Protein AF-A0A6L4A8N5-F1 (afdb_monomer_lite)

Foldseek 3Di:
DVVCVVVLCVLLVQLVVLLVCLVCLVVVCVVPHDPVVCPDPVNVCSSVVSNVVSVVSVLVSVLVVLQVVAAQPAAPQLLVVLLVLLVVLLVQLVVLCPDPPDPLSNVVSVVSNVVSVSVNVSSVSHHYHDPVVNPPQFDFDPVLLVVLVVQLVVQLVVQLVVQLVVPQQDPPLPDDPCCSPPVDDPVVSVVSNVVSNCCCVPPVSVVSSVSSSSVSSSSSSVSSRVVSVVVSVVVVVVVVVVVVVVD

Structure (mmCIF, N/CA/C/O backbone):
data_AF-A0A6L4A8N5-F1
#
_entry.id   AF-A0A6L4A8N5-F1
#
loop_
_atom_site.group_PDB
_atom_site.id
_atom_site.type_symbol
_atom_site.label_atom_id
_atom_site.label_alt_id
_atom_site.label_comp_id
_atom_site.label_asym_id
_atom_site.label_entity_id
_atom_site.label_seq_id
_atom_site.pdbx_PDB_ins_code
_atom_site.Cartn_x
_atom_site.Cartn_y
_atom_site.Cartn_z
_atom_site.occupancy
_atom_site.B_iso_or_equiv
_atom_site.auth_seq_id
_atom_site.auth_comp_id
_atom_site.auth_asym_id
_atom_site.auth_atom_id
_atom_site.pdbx_PDB_model_num
ATOM 1 N N . MET A 1 1 ? -10.429 22.781 13.815 1.00 62.66 1 MET A N 1
ATOM 2 C CA . MET A 1 1 ? -10.008 22.659 12.397 1.00 62.66 1 MET A CA 1
ATOM 3 C C . MET A 1 1 ? -9.370 23.931 11.839 1.00 62.66 1 MET A C 1
ATOM 5 O O . MET A 1 1 ? -8.412 23.797 11.091 1.00 62.66 1 MET A O 1
ATOM 9 N N . SER A 1 2 ? -9.817 25.142 12.208 1.00 73.88 2 SER A N 1
ATOM 10 C CA . SER A 1 2 ? -9.275 26.412 11.675 1.00 73.88 2 SER A CA 1
ATOM 11 C C . SER A 1 2 ? -7.746 26.550 11.783 1.00 73.88 2 SER A C 1
ATOM 13 O O . SER A 1 2 ? -7.111 26.952 10.814 1.00 73.88 2 SER A O 1
ATOM 15 N N . LYS A 1 3 ? -7.143 26.119 12.903 1.00 81.69 3 LYS A N 1
ATOM 16 C CA . LYS A 1 3 ? -5.682 26.153 13.133 1.00 81.69 3 LYS A CA 1
ATOM 17 C C . LYS A 1 3 ? -4.859 25.339 12.117 1.00 81.69 3 LYS A C 1
ATOM 19 O O . LYS A 1 3 ? -3.708 25.671 11.868 1.00 81.69 3 LYS A O 1
ATOM 24 N N . TYR A 1 4 ? -5.436 24.296 11.517 1.00 84.62 4 TYR A N 1
ATOM 25 C CA . TYR A 1 4 ? -4.728 23.392 10.597 1.00 84.62 4 TYR A CA 1
ATOM 26 C C . TYR A 1 4 ? -4.966 23.716 9.119 1.00 84.62 4 TYR A C 1
ATOM 28 O O . TYR A 1 4 ? -4.242 23.226 8.255 1.00 84.62 4 TYR A O 1
ATOM 36 N N . LEU A 1 5 ? -5.953 24.567 8.821 1.00 87.25 5 LEU A N 1
ATOM 37 C CA . LEU A 1 5 ? -6.323 24.914 7.452 1.00 87.25 5 LEU A CA 1
ATOM 38 C C . LEU A 1 5 ? -5.222 25.720 6.744 1.00 87.25 5 LEU A C 1
ATOM 40 O O . LEU A 1 5 ? -5.007 25.530 5.551 1.00 87.25 5 LEU A O 1
ATOM 44 N N . GLY A 1 6 ? -4.516 26.587 7.477 1.00 90.19 6 GLY A N 1
ATOM 45 C CA . GLY A 1 6 ? -3.393 27.372 6.952 1.00 90.19 6 GLY A CA 1
ATOM 46 C C . GLY A 1 6 ? -2.258 26.486 6.425 1.00 90.19 6 GLY A C 1
ATOM 47 O O . GLY A 1 6 ? -1.990 26.522 5.226 1.00 90.19 6 GLY A O 1
ATOM 48 N N . PRO A 1 7 ? -1.645 25.634 7.271 1.00 89.25 7 PRO A N 1
ATOM 49 C CA . PRO A 1 7 ? -0.591 24.716 6.840 1.00 89.25 7 PRO A CA 1
ATOM 50 C C . PRO A 1 7 ? -1.001 23.800 5.680 1.00 89.25 7 PRO A C 1
ATOM 52 O O . PRO A 1 7 ? -0.239 23.659 4.730 1.00 89.25 7 PRO A O 1
ATOM 55 N N . ILE A 1 8 ? -2.220 23.240 5.710 1.00 91.69 8 ILE A N 1
ATOM 56 C CA . ILE A 1 8 ? -2.753 22.380 4.635 1.00 91.69 8 ILE A CA 1
ATOM 57 C C . ILE A 1 8 ? -2.813 23.131 3.304 1.00 91.69 8 ILE A C 1
ATOM 59 O O . ILE A 1 8 ? -2.359 22.614 2.284 1.00 91.69 8 ILE A O 1
ATOM 63 N N . LYS A 1 9 ? -3.350 24.358 3.308 1.00 93.06 9 LYS A N 1
ATOM 64 C CA . LYS A 1 9 ? -3.432 25.189 2.101 1.00 93.06 9 LYS A CA 1
ATOM 65 C C . LYS A 1 9 ? -2.048 25.527 1.566 1.00 93.06 9 LYS A C 1
ATOM 67 O O . LYS A 1 9 ? -1.851 25.433 0.361 1.00 93.06 9 LYS A O 1
ATOM 72 N N . ILE A 1 10 ? -1.105 25.886 2.437 1.00 94.06 10 ILE A N 1
ATOM 73 C CA . ILE A 1 10 ? 0.261 26.237 2.031 1.00 94.06 10 ILE A CA 1
ATOM 74 C C . ILE A 1 10 ? 0.951 25.024 1.401 1.00 94.06 10 ILE A C 1
ATOM 76 O O . ILE A 1 10 ? 1.400 25.117 0.265 1.00 94.06 10 ILE A O 1
ATOM 80 N N . LEU A 1 11 ? 0.973 23.874 2.083 1.00 92.31 11 LEU A N 1
ATOM 81 C CA . LEU A 1 11 ? 1.603 22.655 1.563 1.00 92.31 11 LEU A CA 1
ATOM 82 C C . LEU A 1 11 ? 0.965 22.188 0.251 1.00 92.31 11 LEU A C 1
ATOM 84 O O . LEU A 1 11 ? 1.680 21.925 -0.714 1.00 92.31 11 LEU A O 1
ATOM 88 N N . GLY A 1 12 ? -0.370 22.128 0.198 1.00 93.25 12 GLY A N 1
ATOM 89 C CA . GLY A 1 12 ? -1.092 21.707 -1.002 1.00 93.25 12 GLY A CA 1
ATOM 90 C C . GLY A 1 12 ? -0.871 22.654 -2.180 1.00 93.25 12 GLY A C 1
ATOM 91 O O . GLY A 1 12 ? -0.590 22.201 -3.286 1.00 93.25 12 GLY A O 1
ATOM 92 N N . THR A 1 13 ? -0.922 23.967 -1.943 1.00 95.06 13 THR A N 1
ATOM 93 C CA . THR A 1 13 ? -0.692 24.967 -2.997 1.00 95.06 13 THR A CA 1
ATOM 94 C C . THR A 1 13 ? 0.748 24.910 -3.500 1.00 95.06 13 THR A C 1
ATOM 96 O O . THR A 1 13 ? 0.960 24.888 -4.709 1.00 95.06 13 THR A O 1
ATOM 99 N N . SER A 1 14 ? 1.736 24.811 -2.604 1.00 95.69 14 SER A N 1
ATOM 100 C CA . SER A 1 14 ? 3.144 24.663 -2.987 1.00 95.69 14 SER A CA 1
ATOM 101 C C . SER A 1 14 ? 3.375 23.408 -3.828 1.00 95.69 14 SER A C 1
ATOM 103 O O . SER A 1 14 ? 4.041 23.488 -4.857 1.00 95.69 14 SER A O 1
ATOM 105 N N . ALA A 1 15 ? 2.784 22.270 -3.449 1.00 95.19 15 ALA A N 1
ATOM 106 C CA . ALA A 1 15 ? 2.897 21.034 -4.220 1.00 95.19 15 ALA A CA 1
ATOM 107 C C . ALA A 1 15 ? 2.335 21.186 -5.643 1.00 95.19 15 ALA A C 1
ATOM 109 O O . ALA A 1 15 ? 2.974 20.774 -6.609 1.00 95.19 15 ALA A O 1
ATOM 110 N N . VAL A 1 16 ? 1.170 21.828 -5.783 1.00 96.44 16 VAL A N 1
ATOM 111 C CA . VAL A 1 16 ? 0.549 22.082 -7.092 1.00 96.44 16 VAL A CA 1
ATOM 112 C C . VAL A 1 16 ? 1.394 23.039 -7.933 1.00 96.44 16 VAL A C 1
ATOM 114 O O . VAL A 1 16 ? 1.620 22.766 -9.108 1.00 96.44 16 VAL A O 1
ATOM 117 N N . ILE A 1 17 ? 1.900 24.130 -7.351 1.00 97.19 17 ILE A N 1
ATOM 118 C CA . ILE A 1 17 ? 2.735 25.103 -8.073 1.00 97.19 17 ILE A CA 1
ATOM 119 C C . ILE A 1 17 ? 4.013 24.439 -8.594 1.00 97.19 17 ILE A C 1
ATOM 121 O O . ILE A 1 17 ? 4.336 24.585 -9.774 1.00 97.19 17 ILE A O 1
ATOM 125 N N . VAL A 1 18 ? 4.723 23.688 -7.746 1.00 96.56 18 VAL A N 1
ATOM 126 C CA . VAL A 1 18 ? 5.964 23.001 -8.143 1.00 96.56 18 VAL A CA 1
ATOM 127 C C . VAL A 1 18 ? 5.681 21.951 -9.223 1.00 96.56 18 VAL A C 1
ATOM 129 O O . VAL A 1 18 ? 6.446 21.843 -10.184 1.00 96.56 18 VAL A O 1
ATOM 132 N N . PHE A 1 19 ? 4.556 21.238 -9.129 1.00 96.31 19 PHE A N 1
ATOM 133 C CA . PHE A 1 19 ? 4.158 20.247 -10.128 1.00 96.31 19 PHE A CA 1
ATOM 134 C C . PHE A 1 19 ? 3.866 20.892 -11.486 1.00 96.31 19 PHE A C 1
ATOM 136 O O . PHE A 1 19 ? 4.370 20.442 -12.519 1.00 96.31 19 PHE A O 1
ATOM 143 N N . LEU A 1 20 ? 3.082 21.975 -11.487 1.00 96.62 20 LEU A N 1
ATOM 144 C CA . LEU A 1 20 ? 2.765 22.728 -12.700 1.00 96.62 20 LEU A CA 1
ATOM 145 C C . LEU A 1 20 ? 4.029 23.310 -13.333 1.00 96.62 20 LEU A C 1
ATOM 147 O O . LEU A 1 20 ? 4.198 23.209 -14.548 1.00 96.62 20 LEU A O 1
ATOM 151 N N . PHE A 1 21 ? 4.947 23.843 -12.523 1.00 96.25 21 PHE A N 1
ATOM 152 C CA . PHE A 1 21 ? 6.241 24.310 -13.008 1.00 96.25 21 PHE A CA 1
ATOM 153 C C . PHE A 1 21 ? 7.015 23.183 -13.702 1.00 96.25 21 PHE A C 1
ATOM 155 O O . PHE A 1 21 ? 7.407 23.349 -14.854 1.00 96.25 21 PHE A O 1
ATOM 162 N N . GLY A 1 22 ? 7.151 22.012 -13.070 1.00 94.00 22 GLY A N 1
ATOM 163 C CA . GLY A 1 22 ? 7.816 20.853 -13.676 1.00 94.00 22 GLY A CA 1
ATOM 164 C C . GLY A 1 22 ? 7.195 20.410 -15.000 1.00 94.00 22 GLY A C 1
ATOM 165 O O . GLY A 1 22 ? 7.906 20.041 -15.937 1.00 94.00 22 GLY A O 1
ATOM 166 N N . ARG A 1 23 ? 5.866 20.509 -15.116 1.00 95.56 23 ARG A N 1
ATOM 167 C CA . ARG A 1 23 ? 5.126 20.131 -16.326 1.00 95.56 23 ARG A CA 1
ATOM 168 C C . ARG A 1 23 ? 5.275 21.129 -17.477 1.00 95.56 23 ARG A C 1
ATOM 170 O O . ARG A 1 23 ? 5.246 20.701 -18.635 1.00 95.56 23 ARG A O 1
ATOM 177 N N . ILE A 1 24 ? 5.390 22.419 -17.162 1.00 96.12 24 ILE A N 1
ATOM 178 C CA . ILE A 1 24 ? 5.475 23.532 -18.124 1.00 96.12 24 ILE A CA 1
ATOM 179 C C . ILE A 1 24 ? 6.937 23.834 -18.504 1.00 96.12 24 ILE A C 1
ATOM 181 O O . ILE A 1 24 ? 7.205 24.302 -19.612 1.00 96.12 24 ILE A O 1
ATOM 185 N N . PHE A 1 25 ? 7.896 23.512 -17.631 1.00 95.38 25 PHE A N 1
ATOM 186 C CA . PHE A 1 25 ? 9.318 23.803 -17.815 1.00 95.38 25 PHE A CA 1
ATOM 187 C C . PHE A 1 25 ? 9.901 23.343 -19.165 1.00 95.38 25 PHE A C 1
ATOM 189 O O . PHE A 1 25 ? 10.605 24.143 -19.775 1.00 95.38 25 PHE A O 1
ATOM 196 N N . PRO A 1 26 ? 9.604 22.138 -19.704 1.00 93.25 26 PRO A N 1
ATOM 197 C CA . PRO A 1 26 ? 10.119 21.725 -21.015 1.00 93.25 26 PRO A CA 1
ATOM 198 C C . PRO A 1 26 ? 9.662 22.606 -22.183 1.00 93.25 26 PRO A C 1
ATOM 200 O O . PRO A 1 26 ? 10.322 22.636 -23.218 1.00 93.25 26 PRO A O 1
ATOM 203 N N . THR A 1 27 ? 8.521 23.285 -22.049 1.00 94.69 27 THR A N 1
ATOM 204 C CA . THR A 1 27 ? 8.033 24.242 -23.048 1.00 94.69 27 THR A CA 1
ATOM 205 C C . THR A 1 27 ? 8.756 25.575 -22.885 1.00 94.69 27 THR A C 1
ATOM 207 O O . THR A 1 27 ? 9.313 26.084 -23.850 1.00 94.69 27 THR A O 1
ATOM 210 N N . LEU A 1 28 ? 8.843 26.086 -21.652 1.00 93.25 28 LEU A N 1
ATOM 211 C CA . LEU A 1 28 ? 9.540 27.344 -21.351 1.00 93.25 28 LEU A CA 1
ATOM 212 C C . LEU A 1 28 ? 11.031 27.284 -21.698 1.00 93.25 28 LEU A C 1
ATOM 214 O O . LEU A 1 28 ? 11.586 28.242 -22.224 1.00 93.25 28 LEU A O 1
ATOM 218 N N . SER A 1 29 ? 11.691 26.154 -21.440 1.00 92.69 29 SER A N 1
ATOM 219 C CA . SER A 1 29 ? 13.119 25.988 -21.715 1.00 92.69 29 SER A CA 1
ATOM 220 C C . SER A 1 29 ? 13.447 25.999 -23.207 1.00 92.69 29 SER A C 1
ATOM 222 O O . SER A 1 29 ? 14.563 26.356 -23.571 1.00 92.69 29 SER A O 1
ATOM 224 N N . LYS A 1 30 ? 12.496 25.646 -24.082 1.00 92.25 30 LYS A N 1
ATOM 225 C CA . LYS A 1 30 ? 12.675 25.750 -25.539 1.00 92.25 30 LYS A CA 1
ATOM 226 C C . LYS A 1 30 ? 12.666 27.194 -26.026 1.00 92.25 30 LYS A C 1
ATOM 228 O O . LYS A 1 30 ? 13.356 27.490 -26.991 1.00 92.25 30 LYS A O 1
ATOM 233 N N . GLU A 1 31 ? 11.886 28.053 -25.380 1.00 92.62 31 GLU A N 1
ATOM 234 C CA . GLU A 1 31 ? 11.746 29.464 -25.757 1.00 92.62 31 GLU A CA 1
ATOM 235 C C . GLU A 1 31 ? 12.817 30.348 -25.102 1.00 92.62 31 GLU A C 1
ATOM 237 O O . GLU A 1 31 ? 13.258 31.325 -25.700 1.00 92.62 31 GLU A O 1
ATOM 242 N N . LEU A 1 32 ? 13.243 30.007 -23.880 1.00 92.19 32 LEU A N 1
ATOM 243 C CA . LEU A 1 32 ? 14.099 30.864 -23.051 1.00 92.19 32 LEU A CA 1
ATOM 244 C C . LEU A 1 32 ? 15.587 30.484 -23.053 1.00 92.19 32 LEU A C 1
ATOM 246 O O . LEU A 1 32 ? 16.410 31.318 -22.679 1.00 92.19 32 LEU A O 1
ATOM 250 N N . LEU A 1 33 ? 15.952 29.245 -23.409 1.00 93.69 33 LEU A N 1
ATOM 251 C CA . LEU A 1 33 ? 17.332 28.746 -23.316 1.00 93.69 33 LEU A CA 1
ATOM 252 C C . LEU A 1 33 ? 17.890 28.338 -24.685 1.00 93.69 33 LEU A C 1
ATOM 254 O O . LEU A 1 33 ? 17.170 27.821 -25.538 1.00 93.69 33 LEU A O 1
ATOM 258 N N . SER A 1 34 ? 19.204 28.509 -24.862 1.00 93.25 34 SER A N 1
ATOM 259 C CA . SER A 1 34 ? 19.933 27.969 -26.015 1.00 93.25 34 SER A CA 1
ATOM 260 C C . SER A 1 34 ? 19.979 26.436 -25.990 1.00 93.25 34 SER A C 1
ATOM 262 O O . SER A 1 34 ? 19.836 25.815 -24.931 1.00 93.25 34 SER A O 1
ATOM 264 N N . GLU A 1 35 ? 20.204 25.813 -27.150 1.00 90.12 35 GLU A N 1
ATOM 265 C CA . GLU A 1 35 ? 20.230 24.348 -27.279 1.00 90.12 35 GLU A CA 1
ATOM 266 C C . GLU A 1 35 ? 21.305 23.703 -26.397 1.00 90.12 35 GLU A C 1
ATOM 268 O O . GLU A 1 35 ? 20.990 22.795 -25.629 1.00 90.12 35 GLU A O 1
ATOM 273 N N . ASP A 1 36 ? 22.519 24.260 -26.399 1.00 90.25 36 ASP A N 1
ATOM 274 C CA . ASP A 1 36 ? 23.637 23.784 -25.575 1.00 90.25 36 ASP A CA 1
ATOM 275 C C . ASP A 1 36 ? 23.303 23.799 -24.074 1.00 90.25 36 ASP A C 1
ATOM 277 O O . ASP A 1 36 ? 23.631 22.874 -23.329 1.00 90.25 36 ASP A O 1
ATOM 281 N N . THR A 1 37 ? 22.596 24.837 -23.613 1.00 90.19 37 THR A N 1
ATOM 282 C CA . THR A 1 37 ? 22.190 24.962 -22.204 1.00 90.19 37 THR A CA 1
ATOM 283 C C . THR A 1 37 ? 21.087 23.965 -21.862 1.00 90.19 37 THR A C 1
ATOM 285 O O . THR A 1 37 ? 21.107 23.347 -20.793 1.00 90.19 37 THR A O 1
ATOM 288 N N . ARG A 1 38 ? 20.124 23.781 -22.769 1.00 89.56 38 ARG A N 1
ATOM 289 C CA . ARG A 1 38 ? 19.009 22.837 -22.617 1.00 89.56 38 ARG A CA 1
ATOM 290 C C . ARG A 1 38 ? 19.483 21.386 -22.550 1.00 89.56 38 ARG A C 1
ATOM 292 O O . ARG A 1 38 ? 18.870 20.580 -21.849 1.00 89.56 38 ARG A O 1
ATOM 299 N N . ASP A 1 39 ? 20.577 21.074 -23.235 1.00 91.62 39 ASP A N 1
ATOM 300 C CA . ASP A 1 39 ? 21.181 19.744 -23.237 1.00 91.62 39 ASP A CA 1
ATOM 301 C C . ASP A 1 39 ? 22.088 19.466 -22.037 1.00 91.62 39 ASP A C 1
ATOM 303 O O . ASP A 1 39 ? 22.482 18.318 -21.812 1.00 91.62 39 ASP A O 1
ATOM 307 N N . SER A 1 40 ? 22.331 20.471 -21.193 1.00 93.50 40 SER A N 1
ATOM 308 C CA . SER A 1 40 ? 23.008 20.255 -19.920 1.00 93.50 40 SER A CA 1
ATOM 309 C C . SER A 1 40 ? 22.209 19.315 -19.005 1.00 93.50 40 SER A C 1
ATOM 311 O O . SER A 1 40 ? 20.979 19.376 -18.891 1.00 93.50 40 SER A O 1
ATOM 313 N N . VAL A 1 41 ? 22.935 18.444 -18.300 1.00 93.00 41 VAL A N 1
ATOM 314 C CA . VAL A 1 41 ? 22.358 17.433 -17.396 1.00 93.00 41 VAL A CA 1
ATOM 315 C C . VAL A 1 41 ? 21.466 18.073 -16.327 1.00 93.00 41 VAL A C 1
ATOM 317 O O . VAL A 1 41 ? 20.396 17.549 -16.022 1.00 93.00 41 VAL A O 1
ATOM 320 N N . LEU A 1 42 ? 21.868 19.233 -15.795 1.00 93.31 42 LEU A N 1
ATOM 321 C CA . LEU A 1 42 ? 21.110 19.945 -14.765 1.00 93.31 42 LEU A CA 1
ATOM 322 C C . LEU A 1 42 ? 19.755 20.433 -15.284 1.00 93.31 42 LEU A C 1
ATOM 324 O O . LEU A 1 42 ? 18.749 20.251 -14.603 1.00 93.31 42 LEU A O 1
ATOM 328 N N . VAL A 1 43 ? 19.701 20.996 -16.496 1.00 93.00 43 VAL A N 1
ATOM 329 C CA . VAL A 1 43 ? 18.444 21.496 -17.074 1.00 93.00 43 VAL A CA 1
ATOM 330 C C . VAL A 1 43 ? 17.494 20.345 -17.395 1.00 93.00 43 VAL A C 1
ATOM 332 O O . VAL A 1 43 ? 16.298 20.433 -17.106 1.00 93.00 43 VAL A O 1
ATOM 335 N N . ARG A 1 44 ? 18.023 19.225 -17.902 1.00 92.62 44 ARG A N 1
ATOM 336 C CA . ARG A 1 44 ? 17.237 18.002 -18.135 1.00 92.62 44 ARG A CA 1
ATOM 337 C C . ARG A 1 44 ? 16.678 17.396 -16.845 1.00 92.62 44 ARG A C 1
ATOM 339 O O . ARG A 1 44 ? 15.610 16.790 -16.881 1.00 92.62 44 ARG A O 1
ATOM 346 N N . ALA A 1 45 ? 17.356 17.578 -15.712 1.00 95.06 45 ALA A N 1
ATOM 347 C CA . ALA A 1 45 ? 16.910 17.062 -14.420 1.00 95.06 45 ALA A CA 1
ATOM 348 C C . ALA A 1 45 ? 15.775 17.884 -13.777 1.00 95.06 45 ALA A C 1
ATOM 350 O O . ALA A 1 45 ? 15.053 17.350 -12.935 1.00 95.06 45 ALA A O 1
ATOM 351 N N . ILE A 1 46 ? 15.569 19.151 -14.163 1.00 95.56 46 ILE A N 1
ATOM 352 C CA . ILE A 1 46 ? 14.584 20.042 -13.516 1.00 95.56 46 ILE A CA 1
ATOM 353 C C . ILE A 1 46 ? 13.157 19.460 -13.515 1.00 95.56 46 ILE A C 1
ATOM 355 O O . ILE A 1 46 ? 12.561 19.398 -12.435 1.00 95.56 46 ILE A O 1
ATOM 359 N N . PRO A 1 47 ? 12.583 18.986 -14.642 1.00 94.31 47 PRO A N 1
ATOM 360 C CA . PRO A 1 47 ? 11.244 18.390 -14.641 1.00 94.31 47 PRO A CA 1
ATOM 361 C C . PRO A 1 47 ? 11.135 17.174 -13.717 1.00 94.31 47 PRO A C 1
ATOM 363 O O . PRO A 1 47 ? 10.147 17.017 -13.005 1.00 94.31 47 PRO A O 1
ATOM 366 N N . PHE A 1 48 ? 12.171 16.334 -13.685 1.00 94.62 48 PHE A N 1
ATOM 367 C CA . PHE A 1 48 ? 12.205 15.158 -12.820 1.00 94.62 48 PHE A CA 1
ATOM 368 C C . PHE A 1 48 ? 12.217 15.553 -11.337 1.00 94.62 48 PHE A C 1
ATOM 370 O O . PHE A 1 48 ? 11.360 15.109 -10.573 1.00 94.62 48 PHE A O 1
ATOM 377 N N . VAL A 1 49 ? 13.140 16.434 -10.935 1.00 96.25 49 VAL A N 1
ATOM 378 C CA . VAL A 1 49 ? 13.283 16.875 -9.537 1.00 96.25 49 VAL A CA 1
ATOM 379 C C . VAL A 1 49 ? 12.024 17.591 -9.054 1.00 96.25 49 VAL A C 1
ATOM 381 O O . VAL A 1 49 ? 11.566 17.352 -7.942 1.00 96.25 49 VAL A O 1
ATOM 384 N N . THR A 1 50 ? 11.429 18.444 -9.883 1.00 96.44 50 THR A N 1
ATOM 385 C CA . THR A 1 50 ? 10.218 19.198 -9.519 1.00 96.44 50 THR A CA 1
ATOM 386 C C . THR A 1 50 ? 9.008 18.284 -9.332 1.00 96.44 50 THR A C 1
ATOM 388 O O . THR A 1 50 ? 8.304 18.406 -8.327 1.00 96.44 50 THR A O 1
ATOM 391 N N . VAL A 1 51 ? 8.791 17.308 -10.220 1.00 94.31 51 VAL A N 1
ATOM 392 C CA . VAL A 1 51 ? 7.737 16.295 -10.036 1.00 94.31 51 VAL A CA 1
ATOM 393 C C . VAL A 1 51 ? 7.996 15.463 -8.778 1.00 94.31 51 VAL A C 1
ATOM 395 O O . VAL A 1 51 ? 7.082 15.276 -7.976 1.00 94.31 51 VAL A O 1
ATOM 398 N N . PHE A 1 52 ? 9.239 15.034 -8.550 1.00 95.69 52 PHE A N 1
ATOM 399 C CA . PHE A 1 52 ? 9.615 14.269 -7.360 1.00 95.69 52 PHE A CA 1
ATOM 400 C C . PHE A 1 52 ? 9.357 15.040 -6.055 1.00 95.69 52 PHE A C 1
ATOM 402 O O . PHE A 1 52 ? 8.690 14.530 -5.153 1.00 95.69 52 PHE A O 1
ATOM 409 N N . VAL A 1 53 ? 9.797 16.301 -5.972 1.00 96.94 53 VAL A N 1
ATOM 410 C CA . VAL A 1 53 ? 9.526 17.186 -4.825 1.00 96.94 53 VAL A CA 1
ATOM 411 C C . VAL A 1 53 ? 8.023 17.375 -4.623 1.00 96.94 53 VAL A C 1
ATOM 413 O O . VAL A 1 53 ? 7.547 17.353 -3.489 1.00 96.94 53 VAL A O 1
ATOM 416 N N . SER A 1 54 ? 7.255 17.502 -5.705 1.00 96.62 54 SER A N 1
ATOM 417 C CA . SER A 1 54 ? 5.797 17.637 -5.625 1.00 96.62 54 SER A CA 1
ATOM 418 C C . SER A 1 54 ? 5.141 16.401 -5.012 1.00 96.62 54 SER A C 1
ATOM 420 O O . SER A 1 54 ? 4.289 16.534 -4.135 1.00 96.62 54 SER A O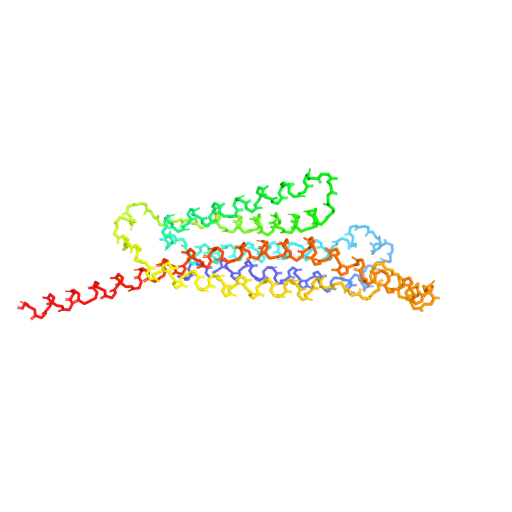 1
ATOM 422 N N . ILE A 1 55 ? 5.570 15.200 -5.414 1.00 95.06 55 ILE A N 1
ATOM 423 C CA . ILE A 1 55 ? 5.093 13.934 -4.837 1.00 95.06 55 ILE A CA 1
ATOM 424 C C . ILE A 1 55 ? 5.419 13.871 -3.339 1.00 95.06 55 ILE A C 1
ATOM 426 O O . ILE A 1 55 ? 4.542 13.533 -2.544 1.00 95.06 55 ILE A O 1
ATOM 430 N N . ILE A 1 56 ? 6.634 14.258 -2.932 1.00 96.19 56 ILE A N 1
ATOM 431 C CA . ILE A 1 56 ? 7.020 14.308 -1.512 1.00 96.19 56 ILE A CA 1
ATOM 432 C C . ILE A 1 56 ? 6.120 15.272 -0.731 1.00 96.19 56 ILE A C 1
ATOM 434 O O . ILE A 1 56 ? 5.621 14.913 0.335 1.00 96.19 56 ILE A O 1
ATOM 438 N N . LEU A 1 57 ? 5.874 16.478 -1.251 1.00 96.69 57 LEU A N 1
ATOM 439 C CA . LEU A 1 57 ? 5.014 17.463 -0.588 1.00 96.69 57 LEU A CA 1
ATOM 440 C C . LEU A 1 57 ? 3.571 16.960 -0.439 1.00 96.69 57 LEU A C 1
ATOM 442 O O . LEU A 1 57 ? 2.973 17.127 0.626 1.00 96.69 57 LEU A O 1
ATOM 446 N N . LEU A 1 58 ? 3.024 16.306 -1.469 1.00 95.81 58 LEU A N 1
ATOM 447 C CA . LEU A 1 58 ? 1.705 15.669 -1.400 1.00 95.81 58 LEU A CA 1
ATOM 448 C C . LEU A 1 58 ? 1.675 14.535 -0.372 1.00 95.81 58 LEU A C 1
ATOM 450 O O . LEU A 1 58 ? 0.700 14.402 0.368 1.00 95.81 58 LEU A O 1
ATOM 454 N N . TYR A 1 59 ? 2.742 13.745 -0.287 1.00 96.38 59 TYR A N 1
ATOM 455 C CA . TYR A 1 59 ? 2.833 12.660 0.679 1.00 96.38 59 TYR A CA 1
ATOM 456 C C . TYR A 1 59 ? 2.924 13.173 2.124 1.00 96.38 59 TYR A C 1
ATOM 458 O O . TYR A 1 59 ? 2.203 12.692 2.997 1.00 96.38 59 TYR A O 1
ATOM 466 N N . ILE A 1 60 ? 3.712 14.222 2.379 1.00 95.94 60 ILE A N 1
ATOM 467 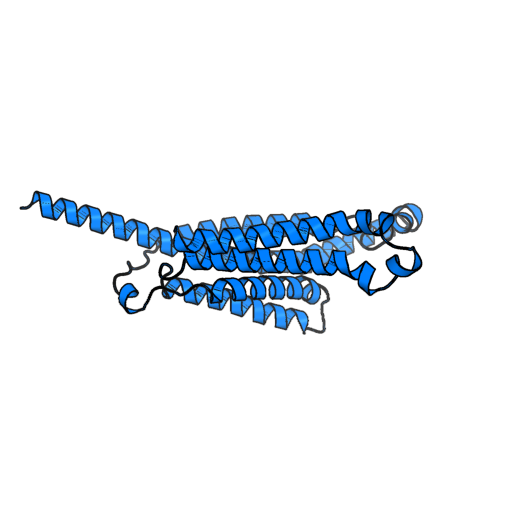C CA . ILE A 1 60 ? 3.754 14.900 3.687 1.00 95.94 60 ILE A CA 1
ATOM 468 C C . ILE A 1 60 ? 2.372 15.454 4.051 1.00 95.94 60 ILE A C 1
ATOM 470 O O . ILE A 1 60 ? 1.918 15.305 5.189 1.00 95.94 60 ILE A O 1
ATOM 474 N N . LEU A 1 61 ? 1.677 16.066 3.088 1.00 95.94 61 LEU A N 1
ATOM 475 C CA . LEU A 1 61 ? 0.317 16.554 3.293 1.00 95.94 61 LEU A CA 1
ATOM 476 C C . LEU A 1 61 ? -0.641 15.415 3.671 1.00 95.94 61 LEU A C 1
ATOM 478 O O . LEU A 1 61 ? -1.439 15.575 4.597 1.00 95.94 61 LEU A O 1
ATOM 482 N N . LEU A 1 62 ? -0.545 14.264 3.000 1.00 96.12 62 LEU A N 1
ATOM 483 C CA . LEU A 1 62 ? -1.332 13.076 3.326 1.00 96.12 62 LEU A CA 1
ATOM 484 C C . LEU A 1 62 ? -1.069 12.608 4.764 1.00 96.12 62 LEU A C 1
ATOM 486 O O . LEU A 1 62 ? -2.026 12.446 5.522 1.00 96.12 62 LEU A O 1
ATOM 490 N N . ILE A 1 63 ? 0.201 12.463 5.163 1.00 96.06 63 ILE A N 1
ATOM 491 C CA . ILE A 1 63 ? 0.586 12.096 6.538 1.00 96.06 63 ILE A CA 1
ATOM 492 C C . ILE A 1 63 ? -0.043 13.066 7.540 1.00 96.06 63 ILE A C 1
ATOM 494 O O . ILE A 1 63 ? -0.635 12.645 8.532 1.00 96.06 63 ILE A O 1
ATOM 498 N N . PHE A 1 64 ? 0.031 14.368 7.266 1.00 95.25 64 PHE A N 1
ATOM 499 C CA . PHE A 1 64 ? -0.519 15.394 8.146 1.00 95.25 64 PHE A CA 1
ATOM 500 C C . PHE A 1 64 ? -2.046 15.301 8.282 1.00 95.25 64 PHE A C 1
ATOM 502 O O . PHE A 1 64 ? -2.577 15.380 9.393 1.00 95.25 64 PHE A O 1
ATOM 509 N N . ILE A 1 65 ? -2.761 15.097 7.171 1.00 95.38 65 ILE A N 1
ATOM 510 C CA . ILE A 1 65 ? -4.220 14.912 7.168 1.00 95.38 65 ILE A CA 1
ATOM 511 C C . ILE A 1 65 ? -4.599 13.666 7.976 1.00 95.38 65 ILE A C 1
ATOM 513 O O . ILE A 1 65 ? -5.501 13.730 8.817 1.00 95.38 65 ILE A O 1
ATOM 517 N N . VAL A 1 66 ? -3.898 12.553 7.757 1.00 95.50 66 VAL A N 1
ATOM 518 C CA . VAL A 1 66 ? -4.107 11.292 8.480 1.00 95.50 66 VAL A CA 1
ATOM 519 C C . VAL A 1 66 ? -3.843 11.482 9.978 1.00 95.50 66 VAL A C 1
ATOM 521 O O . VAL A 1 66 ? -4.706 11.147 10.793 1.00 95.50 66 VAL A O 1
ATOM 524 N N . ALA A 1 67 ? -2.730 12.111 10.354 1.00 94.50 67 ALA A N 1
ATOM 525 C CA . ALA A 1 67 ? -2.393 12.396 11.747 1.00 94.50 67 ALA A CA 1
ATOM 526 C C . ALA A 1 67 ? -3.470 13.262 12.426 1.00 94.50 67 ALA A C 1
ATOM 528 O O . ALA A 1 67 ? -3.984 12.898 13.482 1.00 94.50 67 ALA A O 1
ATOM 529 N N . ILE A 1 68 ? -3.923 14.356 11.802 1.00 93.81 68 ILE A N 1
ATOM 530 C CA . ILE A 1 68 ? -5.028 15.174 12.346 1.00 93.81 68 ILE A CA 1
ATOM 531 C C . ILE A 1 68 ? -6.308 14.347 12.499 1.00 93.81 68 ILE A C 1
ATOM 533 O O . ILE A 1 68 ? -7.071 14.514 13.460 1.00 93.81 68 ILE A O 1
ATOM 537 N N . ARG A 1 69 ? -6.585 13.470 11.532 1.00 94.06 69 ARG A N 1
ATOM 538 C CA . ARG A 1 69 ? -7.819 12.691 11.515 1.00 94.06 69 ARG A CA 1
ATOM 539 C C . ARG A 1 69 ? -7.845 11.622 12.602 1.00 94.06 69 ARG A C 1
ATOM 541 O O . ARG A 1 69 ? -8.942 11.393 13.134 1.00 94.06 69 ARG A O 1
ATOM 548 N N . PHE A 1 70 ? -6.709 11.003 12.921 1.00 95.06 70 PHE A N 1
ATOM 549 C CA . PHE A 1 70 ? -6.632 9.786 13.738 1.00 95.06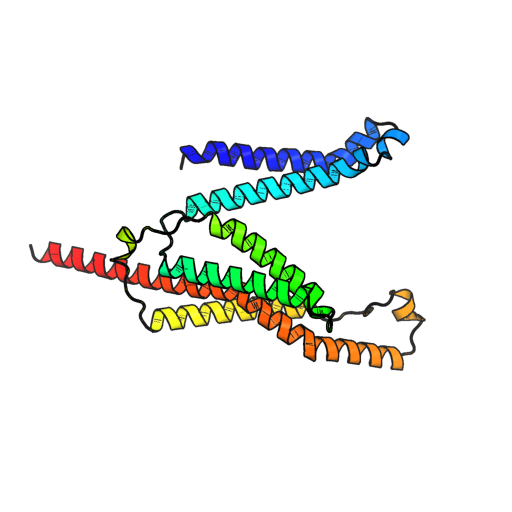 70 PHE A CA 1
ATOM 550 C C . PHE A 1 70 ? -5.856 9.914 15.058 1.00 95.06 70 PHE A C 1
ATOM 552 O O . PHE A 1 70 ? -6.058 9.064 15.928 1.00 95.06 70 PHE A O 1
ATOM 559 N N . ASN A 1 71 ? -5.055 10.965 15.266 1.00 94.88 71 ASN A N 1
ATOM 560 C CA . ASN A 1 71 ? -4.312 11.155 16.518 1.00 94.88 71 ASN A CA 1
ATOM 561 C C . ASN A 1 71 ? -5.236 11.138 17.739 1.00 94.88 71 ASN A C 1
ATOM 563 O O . ASN A 1 71 ? -6.249 11.840 17.787 1.00 94.88 71 ASN A O 1
ATOM 567 N N . GLY A 1 72 ? -4.871 10.316 18.722 1.00 92.94 72 GLY A N 1
ATOM 568 C CA . GLY A 1 72 ? -5.597 10.106 19.972 1.00 92.94 72 GLY A CA 1
ATOM 569 C C . GLY A 1 72 ? -6.909 9.328 19.839 1.00 92.94 72 GLY A C 1
ATOM 570 O O . GLY A 1 72 ? -7.591 9.154 20.845 1.00 92.94 72 GLY A O 1
ATOM 571 N N . LYS A 1 73 ? -7.284 8.870 18.633 1.00 92.38 73 LYS A N 1
ATOM 572 C CA . LYS A 1 73 ? -8.580 8.212 18.373 1.00 92.38 73 LYS A CA 1
ATOM 573 C C . LYS A 1 73 ? -8.491 6.710 18.142 1.00 92.38 73 LYS A C 1
ATOM 575 O O . LYS A 1 73 ? -9.522 6.051 18.193 1.00 92.38 73 LYS A O 1
ATOM 580 N N . ILE A 1 74 ? -7.310 6.180 17.827 1.00 94.31 74 ILE A N 1
ATOM 581 C CA . ILE A 1 74 ? -7.125 4.746 17.580 1.00 94.31 74 ILE A CA 1
ATOM 582 C C . ILE A 1 74 ? -6.665 4.072 18.878 1.00 94.31 74 ILE A C 1
ATOM 584 O O . ILE A 1 74 ? -5.589 4.412 19.377 1.00 94.31 74 ILE A O 1
ATOM 588 N N . PRO A 1 75 ? -7.422 3.104 19.418 1.00 94.62 75 PRO A N 1
ATOM 589 C CA . PRO A 1 75 ? -7.004 2.326 20.577 1.00 94.62 75 PRO A CA 1
ATOM 590 C C . PRO A 1 75 ? -5.690 1.578 20.352 1.00 94.62 75 PRO A C 1
ATOM 592 O O . PRO A 1 75 ? -5.468 1.003 19.284 1.00 94.62 75 PRO A O 1
ATOM 595 N N . TYR A 1 76 ? -4.847 1.492 21.386 1.00 93.94 76 TYR A N 1
ATOM 596 C CA . TYR A 1 76 ? -3.548 0.809 21.297 1.00 93.94 76 TYR A CA 1
ATOM 597 C C . TYR A 1 76 ? -3.666 -0.661 20.846 1.00 93.94 76 TYR A C 1
ATOM 599 O O . TYR A 1 76 ? -2.866 -1.131 20.039 1.00 93.94 76 TYR A O 1
ATOM 607 N N . ARG A 1 77 ? -4.727 -1.361 21.281 1.00 93.25 77 ARG A N 1
ATOM 608 C CA . ARG A 1 77 ? -5.040 -2.754 20.893 1.00 93.25 77 ARG A CA 1
ATOM 609 C C . ARG A 1 77 ? -5.318 -2.957 19.395 1.00 93.25 77 ARG A C 1
ATOM 611 O O . ARG A 1 77 ? -5.288 -4.089 18.919 1.00 93.25 77 ARG A O 1
ATOM 618 N N . THR A 1 78 ? -5.602 -1.876 18.671 1.00 95.50 78 THR A N 1
ATOM 619 C CA . THR A 1 78 ? -5.794 -1.864 17.214 1.00 95.50 78 THR A CA 1
ATOM 620 C C . THR A 1 78 ? -4.594 -1.233 16.516 1.00 95.50 78 THR A C 1
ATOM 622 O O . THR A 1 78 ? -4.150 -1.750 15.495 1.00 95.50 78 THR A O 1
ATOM 625 N N . TYR A 1 79 ? -3.994 -0.199 17.114 1.00 96.38 79 TYR A N 1
ATOM 626 C CA . TYR A 1 79 ? -2.780 0.426 16.596 1.00 96.38 79 TYR A CA 1
ATOM 627 C C . TYR A 1 79 ? -1.620 -0.571 16.446 1.00 96.38 79 TYR A C 1
ATOM 629 O O . TYR A 1 79 ? -1.014 -0.676 15.377 1.00 96.38 79 TYR A O 1
ATOM 637 N N . ARG A 1 80 ? -1.332 -1.329 17.512 1.00 96.00 80 ARG A N 1
ATOM 638 C CA . ARG A 1 80 ? -0.142 -2.184 17.588 1.00 96.00 80 ARG A CA 1
ATOM 639 C C . ARG A 1 80 ? -0.170 -3.369 16.609 1.00 96.00 80 ARG A C 1
ATOM 641 O O . ARG A 1 80 ? 0.845 -3.585 15.956 1.00 96.00 80 ARG A O 1
ATOM 648 N N . PRO A 1 81 ? -1.271 -4.128 16.439 1.00 97.00 81 PRO A N 1
ATOM 649 C CA . PRO A 1 81 ? -1.309 -5.200 15.440 1.00 97.00 81 PRO A CA 1
ATOM 650 C C . PRO A 1 81 ? -1.151 -4.715 13.993 1.00 97.00 81 PRO A C 1
ATOM 652 O O . PRO A 1 81 ? -0.507 -5.394 13.194 1.00 97.00 81 PRO A O 1
ATOM 655 N N . ILE A 1 82 ? -1.691 -3.538 13.655 1.00 97.12 82 ILE A N 1
ATOM 656 C CA . ILE A 1 82 ? -1.506 -2.938 12.324 1.00 97.12 82 ILE A CA 1
ATOM 657 C C . ILE A 1 82 ? -0.036 -2.561 12.128 1.00 97.12 82 ILE A C 1
ATOM 659 O O . ILE A 1 82 ? 0.560 -2.933 11.123 1.00 97.12 82 ILE A O 1
ATOM 663 N N . GLU A 1 83 ? 0.574 -1.905 13.117 1.00 97.44 83 GLU A N 1
ATOM 664 C CA . GLU A 1 83 ? 2.002 -1.572 13.092 1.00 97.44 83 GLU A CA 1
ATOM 665 C C . GLU A 1 83 ? 2.876 -2.822 12.908 1.00 97.44 83 GLU A C 1
ATOM 667 O O . GLU A 1 83 ? 3.757 -2.842 12.053 1.00 97.44 83 GLU A O 1
ATOM 672 N N . LEU A 1 84 ? 2.592 -3.897 13.650 1.00 97.38 84 LEU A N 1
ATOM 673 C CA . LEU A 1 84 ? 3.304 -5.171 13.521 1.00 97.38 84 LEU A CA 1
ATOM 674 C C . LEU A 1 84 ? 3.109 -5.820 12.150 1.00 97.38 84 LEU A C 1
ATOM 676 O O . LEU A 1 84 ? 4.054 -6.393 11.621 1.00 97.38 84 LEU A O 1
ATOM 680 N N . THR A 1 85 ? 1.916 -5.714 11.564 1.00 96.94 85 THR A N 1
ATOM 681 C CA . THR A 1 85 ? 1.646 -6.213 10.208 1.00 96.94 85 THR A CA 1
ATOM 682 C C . THR A 1 85 ? 2.507 -5.486 9.181 1.00 96.94 85 THR A C 1
ATOM 684 O O . THR A 1 85 ? 3.118 -6.116 8.322 1.00 96.94 85 THR A O 1
ATOM 687 N N . VAL A 1 86 ? 2.599 -4.160 9.295 1.00 97.31 86 VAL A N 1
ATOM 688 C CA . VAL A 1 86 ? 3.433 -3.342 8.412 1.00 97.31 86 VAL A CA 1
ATOM 689 C C . VAL A 1 86 ? 4.918 -3.680 8.594 1.00 97.31 86 VAL A C 1
ATOM 691 O O . VAL A 1 86 ? 5.625 -3.867 7.608 1.00 97.31 86 VAL A O 1
ATOM 694 N N . ILE A 1 87 ? 5.388 -3.832 9.837 1.00 97.94 87 ILE A N 1
ATOM 695 C CA . ILE A 1 87 ? 6.768 -4.258 10.130 1.00 97.94 87 ILE A CA 1
ATOM 696 C C . ILE A 1 87 ? 7.044 -5.654 9.558 1.00 97.94 87 ILE A C 1
ATOM 698 O O . ILE A 1 87 ? 8.092 -5.867 8.953 1.00 97.94 87 ILE A O 1
ATOM 702 N N . ALA A 1 88 ? 6.114 -6.599 9.705 1.00 97.19 88 ALA A N 1
ATOM 703 C CA . ALA A 1 88 ? 6.243 -7.926 9.112 1.00 97.19 88 ALA A CA 1
ATOM 704 C C . ALA A 1 88 ? 6.353 -7.841 7.583 1.00 97.19 88 ALA A C 1
ATOM 706 O O . ALA A 1 88 ? 7.219 -8.493 7.008 1.00 97.19 88 ALA A O 1
ATOM 707 N N . GLY A 1 89 ? 5.560 -6.982 6.935 1.00 96.50 89 GLY A N 1
ATOM 708 C CA . GLY A 1 89 ? 5.671 -6.699 5.502 1.00 96.50 89 GLY A CA 1
ATOM 709 C C . GLY A 1 89 ? 7.050 -6.167 5.096 1.00 96.50 89 GLY A C 1
ATOM 710 O O . GLY A 1 89 ? 7.611 -6.634 4.108 1.00 96.50 89 GLY A O 1
ATOM 711 N N . ILE A 1 90 ? 7.645 -5.266 5.889 1.00 97.62 90 ILE A N 1
ATOM 712 C CA . ILE A 1 90 ? 9.026 -4.793 5.681 1.00 97.62 90 ILE A CA 1
ATOM 713 C C . ILE A 1 90 ? 10.015 -5.963 5.763 1.00 97.62 90 ILE A C 1
ATOM 715 O O . ILE A 1 90 ? 10.835 -6.136 4.864 1.00 97.62 90 ILE A O 1
ATOM 719 N N . LEU A 1 91 ? 9.939 -6.781 6.817 1.00 97.88 91 LEU A N 1
ATOM 720 C CA . LEU A 1 91 ? 10.862 -7.904 7.020 1.00 97.88 91 LEU A CA 1
ATOM 721 C C . LEU A 1 91 ? 10.737 -8.967 5.921 1.00 97.88 91 LEU A C 1
ATOM 723 O O . LEU A 1 91 ? 11.752 -9.456 5.428 1.00 97.88 91 LEU A O 1
ATOM 727 N N . ILE A 1 92 ? 9.510 -9.292 5.511 1.00 95.44 92 ILE A N 1
ATOM 728 C CA . ILE A 1 92 ? 9.245 -10.222 4.408 1.00 95.44 92 ILE A CA 1
ATOM 729 C C . ILE A 1 92 ? 9.757 -9.633 3.090 1.00 95.44 92 ILE A C 1
ATOM 731 O O . ILE A 1 92 ? 10.430 -10.334 2.346 1.00 95.44 92 ILE A O 1
ATOM 735 N N . GLY A 1 93 ? 9.514 -8.348 2.820 1.00 94.69 93 GLY A N 1
ATOM 736 C CA . GLY A 1 93 ? 10.027 -7.677 1.623 1.00 94.69 93 GLY A CA 1
ATOM 737 C C . GLY A 1 93 ? 11.558 -7.695 1.548 1.00 94.69 93 GLY A C 1
ATOM 738 O O . GLY A 1 93 ? 12.117 -8.031 0.508 1.00 94.69 93 GLY A O 1
ATOM 739 N N . ILE A 1 94 ? 12.243 -7.430 2.667 1.00 96.50 94 ILE A N 1
ATOM 740 C CA . ILE A 1 94 ? 13.705 -7.575 2.778 1.00 96.50 94 ILE A CA 1
ATOM 741 C C . ILE A 1 94 ? 14.124 -9.017 2.477 1.00 96.50 94 ILE A C 1
ATOM 743 O O . ILE A 1 94 ? 15.013 -9.235 1.659 1.00 96.50 94 ILE A O 1
ATOM 747 N N . PHE A 1 95 ? 13.482 -10.007 3.101 1.00 95.06 95 PHE A N 1
ATOM 748 C CA . PHE A 1 95 ? 13.791 -11.416 2.856 1.00 95.06 95 PHE A CA 1
ATOM 749 C C . PHE A 1 95 ? 13.633 -11.792 1.373 1.00 95.06 95 PHE A C 1
ATOM 751 O O . PHE A 1 95 ? 14.517 -12.425 0.801 1.00 95.06 95 PHE A O 1
ATOM 758 N N . CYS A 1 96 ? 12.555 -11.340 0.730 1.00 91.94 96 CYS A N 1
ATOM 759 C CA . CYS A 1 96 ? 12.289 -11.567 -0.688 1.00 91.94 96 CYS A CA 1
ATOM 760 C C . CYS A 1 96 ? 13.317 -10.894 -1.617 1.00 91.94 96 CYS A C 1
ATOM 762 O O . CYS A 1 96 ? 13.619 -11.443 -2.673 1.00 91.94 96 CYS A O 1
ATOM 764 N N . LEU A 1 97 ? 13.890 -9.751 -1.224 1.00 93.19 97 LEU A N 1
ATOM 765 C CA . LEU A 1 97 ? 14.942 -9.066 -1.985 1.00 93.19 97 LEU A CA 1
ATOM 766 C C . LEU A 1 97 ? 16.305 -9.762 -1.916 1.00 93.19 97 LEU A C 1
ATOM 768 O O . LEU A 1 97 ? 17.082 -9.668 -2.863 1.00 93.19 97 LEU A O 1
ATOM 772 N N . PHE A 1 98 ? 16.614 -10.414 -0.794 1.00 92.75 98 PHE A N 1
ATOM 773 C CA . PHE A 1 98 ? 17.931 -11.009 -0.540 1.00 92.75 98 PHE A CA 1
ATOM 774 C C . PHE A 1 98 ? 18.001 -12.518 -0.807 1.00 92.75 98 PHE A C 1
ATOM 776 O O . PHE A 1 98 ? 19.025 -13.143 -0.526 1.00 92.75 98 PHE A O 1
ATOM 783 N N . GLN A 1 99 ? 16.948 -13.120 -1.358 1.00 88.31 99 GLN A N 1
ATOM 784 C CA . GLN A 1 99 ? 16.991 -14.518 -1.776 1.00 88.31 99 GLN A CA 1
ATOM 785 C C . GLN A 1 99 ? 17.695 -14.683 -3.142 1.00 88.31 99 GLN A C 1
ATOM 787 O O . GLN A 1 99 ? 17.394 -13.946 -4.078 1.00 88.31 99 GLN A O 1
ATOM 792 N N . PRO A 1 100 ? 18.631 -15.638 -3.293 1.00 85.00 100 PRO A N 1
ATOM 793 C CA . PRO A 1 100 ? 19.399 -15.816 -4.528 1.00 85.00 100 PRO A CA 1
ATOM 794 C C . PRO A 1 100 ? 18.721 -16.689 -5.596 1.00 85.00 100 PRO A C 1
ATOM 796 O O . PRO A 1 100 ? 19.314 -16.874 -6.656 1.00 85.00 100 PRO A O 1
ATOM 799 N N . TRP A 1 101 ? 17.554 -17.287 -5.322 1.00 80.81 101 TRP A N 1
ATOM 800 C CA . TRP A 1 101 ? 16.990 -18.339 -6.179 1.00 80.81 101 TRP A CA 1
ATOM 801 C C . TRP A 1 101 ? 15.948 -17.844 -7.194 1.00 80.81 101 TRP A C 1
ATOM 803 O O . TRP A 1 101 ? 15.982 -18.317 -8.325 1.00 80.81 101 TRP A O 1
ATOM 813 N N . GLU A 1 102 ? 15.068 -16.893 -6.851 1.00 81.56 102 GLU A N 1
ATOM 814 C CA . GLU A 1 102 ? 13.930 -16.516 -7.716 1.00 81.56 102 GLU A CA 1
ATOM 815 C C . GLU A 1 102 ? 13.825 -15.006 -7.968 1.00 81.56 102 GLU A C 1
ATOM 817 O O . GLU A 1 102 ? 13.678 -14.213 -7.034 1.00 81.56 102 GLU A O 1
ATOM 822 N N . LEU A 1 103 ? 13.797 -14.607 -9.247 1.00 83.38 103 LEU A N 1
ATOM 823 C CA . LEU A 1 103 ? 13.638 -13.204 -9.665 1.00 83.38 103 LEU A CA 1
ATOM 824 C C . LEU A 1 103 ? 12.261 -12.634 -9.277 1.00 83.38 103 LEU A C 1
ATOM 826 O O . LEU A 1 103 ? 12.150 -11.461 -8.930 1.00 83.38 103 LEU A O 1
ATOM 830 N N . ILE A 1 104 ? 11.229 -13.481 -9.263 1.00 83.25 104 ILE A N 1
ATOM 831 C CA . ILE A 1 104 ? 9.848 -13.119 -8.902 1.00 83.25 104 ILE A CA 1
ATOM 832 C C . ILE A 1 104 ? 9.794 -12.482 -7.508 1.00 83.25 104 ILE A C 1
ATOM 834 O O . ILE A 1 104 ? 9.167 -11.443 -7.299 1.00 83.25 104 ILE A O 1
ATOM 838 N N . GLY A 1 105 ? 10.492 -13.071 -6.533 1.00 84.12 105 GLY A N 1
ATOM 839 C CA . GLY A 1 105 ? 10.504 -12.506 -5.187 1.00 84.12 105 GLY A CA 1
ATOM 840 C C . GLY A 1 105 ? 11.300 -11.205 -5.097 1.00 84.12 105 GLY A C 1
ATOM 841 O O . GLY A 1 105 ? 10.987 -10.390 -4.238 1.00 84.12 105 GLY A O 1
ATOM 842 N N . TYR A 1 106 ? 12.257 -10.950 -5.992 1.00 88.56 106 TYR A N 1
ATOM 843 C CA . TYR A 1 106 ? 12.917 -9.645 -6.056 1.00 88.56 106 TYR A CA 1
ATOM 844 C C . TYR A 1 106 ? 11.938 -8.549 -6.501 1.00 88.56 106 TYR A C 1
ATOM 846 O O . TYR A 1 106 ? 11.805 -7.533 -5.816 1.00 88.56 106 TYR A O 1
ATOM 854 N N . GLU A 1 107 ? 11.215 -8.766 -7.604 1.00 88.81 107 GLU A N 1
ATOM 855 C CA . GLU A 1 107 ? 10.275 -7.785 -8.162 1.00 88.81 107 GLU A CA 1
ATOM 856 C C . GLU A 1 107 ? 9.150 -7.452 -7.180 1.00 88.81 107 GLU A C 1
ATOM 858 O O . GLU A 1 107 ? 8.964 -6.302 -6.765 1.00 88.81 107 GLU A O 1
ATOM 863 N N . TYR A 1 108 ? 8.431 -8.475 -6.731 1.00 89.75 108 TYR A N 1
ATOM 864 C CA . TYR A 1 108 ? 7.297 -8.257 -5.849 1.00 89.75 108 TYR A CA 1
ATOM 865 C C . TYR A 1 108 ? 7.724 -8.001 -4.391 1.00 89.75 108 TYR A C 1
ATOM 867 O O . TYR A 1 108 ? 7.024 -7.304 -3.652 1.00 89.75 108 TYR A O 1
ATOM 875 N N . GLY A 1 109 ? 8.889 -8.499 -3.966 1.00 91.88 109 GLY A N 1
ATOM 876 C CA . GLY A 1 109 ? 9.483 -8.186 -2.662 1.00 91.88 109 GLY A CA 1
ATOM 877 C C . GLY A 1 109 ? 9.890 -6.721 -2.544 1.00 91.88 109 GLY A C 1
ATOM 878 O O . GLY A 1 109 ? 9.641 -6.104 -1.504 1.00 91.88 109 GLY A O 1
ATOM 879 N N . PHE A 1 110 ? 10.420 -6.131 -3.623 1.00 93.81 110 PHE A N 1
ATOM 880 C CA . PHE A 1 110 ? 10.655 -4.690 -3.707 1.00 93.81 110 PHE A CA 1
ATOM 881 C C . PHE A 1 110 ? 9.356 -3.901 -3.508 1.00 93.81 110 PHE A C 1
ATOM 883 O O . PHE A 1 110 ? 9.311 -2.993 -2.675 1.00 93.81 110 PHE A O 1
ATOM 890 N N . LEU A 1 111 ? 8.289 -4.262 -4.229 1.00 92.31 111 LEU A N 1
ATOM 891 C CA . LEU A 1 111 ? 6.991 -3.588 -4.123 1.00 92.31 111 LEU A CA 1
ATOM 892 C C . LEU A 1 111 ? 6.386 -3.723 -2.720 1.00 92.31 111 LEU A C 1
ATOM 894 O O . LEU A 1 111 ? 5.918 -2.728 -2.159 1.00 92.31 111 LEU A O 1
ATOM 898 N N . LEU A 1 112 ? 6.444 -4.917 -2.122 1.00 94.31 112 LEU A N 1
ATOM 899 C CA . LEU A 1 112 ? 5.987 -5.159 -0.752 1.00 94.31 112 LEU A CA 1
ATOM 900 C C . LEU A 1 112 ? 6.770 -4.312 0.259 1.00 94.31 112 LEU A C 1
ATOM 902 O O . LEU A 1 112 ? 6.164 -3.695 1.141 1.00 94.31 112 LEU A O 1
ATOM 906 N N . LEU A 1 113 ? 8.098 -4.255 0.126 1.00 96.12 113 LEU A N 1
ATOM 907 C CA . LEU A 1 113 ? 8.958 -3.444 0.986 1.00 96.12 113 LEU A CA 1
ATOM 908 C C . LEU A 1 113 ? 8.644 -1.954 0.837 1.00 96.12 113 LEU A C 1
ATOM 910 O O . LEU A 1 113 ? 8.491 -1.257 1.842 1.00 96.12 113 LEU A O 1
ATOM 914 N N . LEU A 1 114 ? 8.528 -1.464 -0.399 1.00 95.31 114 LEU A N 1
ATOM 915 C CA . LEU A 1 114 ? 8.212 -0.070 -0.698 1.00 95.31 114 LEU A CA 1
ATOM 916 C C . LEU A 1 114 ? 6.854 0.320 -0.103 1.00 95.31 114 LEU A C 1
ATOM 918 O O . LEU A 1 114 ? 6.766 1.294 0.648 1.00 95.31 114 LEU A O 1
ATOM 922 N N . ALA A 1 115 ? 5.813 -0.468 -0.379 1.00 95.12 115 ALA A N 1
ATOM 923 C CA . ALA A 1 115 ? 4.465 -0.230 0.126 1.00 95.12 115 ALA A CA 1
ATOM 924 C C . ALA A 1 115 ? 4.421 -0.267 1.660 1.00 95.12 115 ALA A C 1
ATOM 926 O O . ALA A 1 115 ? 3.815 0.606 2.284 1.00 95.12 115 ALA A O 1
ATOM 927 N N . SER A 1 116 ? 5.109 -1.232 2.276 1.00 96.81 116 SER A N 1
ATOM 928 C CA . SER A 1 116 ? 5.162 -1.373 3.735 1.00 96.81 116 SER A CA 1
ATOM 929 C C . SER A 1 116 ? 5.979 -0.254 4.388 1.00 96.81 116 SER A C 1
ATOM 931 O O . SER A 1 116 ? 5.604 0.235 5.447 1.00 96.81 116 SER A O 1
ATOM 933 N N . THR A 1 117 ? 7.044 0.231 3.746 1.00 97.56 117 THR A N 1
ATOM 934 C CA . THR A 1 117 ? 7.844 1.370 4.236 1.00 97.56 117 THR A CA 1
ATOM 935 C C . THR A 1 117 ? 7.049 2.671 4.175 1.00 97.56 117 THR A C 1
ATOM 937 O O . THR A 1 117 ? 7.011 3.415 5.154 1.00 97.56 117 THR A O 1
ATOM 940 N N . ILE A 1 118 ? 6.355 2.932 3.064 1.00 96.88 118 ILE A N 1
ATOM 941 C CA . ILE A 1 118 ? 5.425 4.065 2.946 1.00 96.88 118 ILE A CA 1
ATOM 942 C C . ILE A 1 118 ? 4.332 3.934 4.017 1.00 96.88 118 ILE A C 1
ATOM 944 O O . ILE A 1 118 ? 4.131 4.847 4.817 1.00 96.88 118 ILE A O 1
ATOM 948 N N . GLY A 1 119 ? 3.694 2.766 4.117 1.00 96.50 119 GLY A N 1
ATOM 949 C CA . GLY A 1 119 ? 2.700 2.478 5.149 1.00 96.50 119 GLY A CA 1
ATOM 950 C C . GLY A 1 119 ? 3.221 2.746 6.562 1.00 96.50 119 GLY A C 1
ATOM 951 O O . GLY A 1 119 ? 2.528 3.385 7.349 1.00 96.50 119 GLY A O 1
ATOM 952 N N . PHE A 1 120 ? 4.455 2.344 6.869 1.00 97.81 120 PHE A N 1
ATOM 953 C CA . PHE A 1 120 ? 5.091 2.548 8.171 1.00 97.81 120 PHE A CA 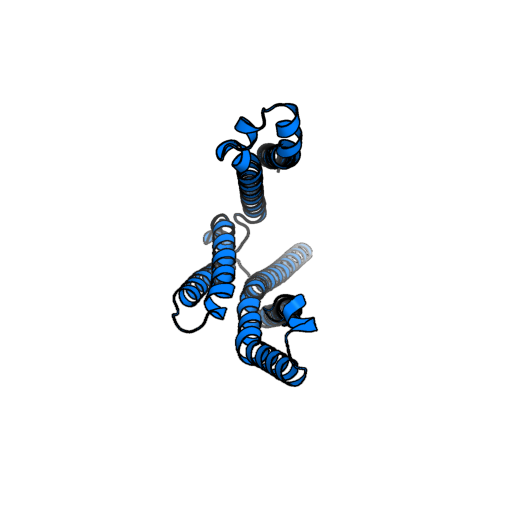1
ATOM 954 C C . PHE A 1 120 ? 5.363 4.019 8.460 1.00 97.81 120 PHE A C 1
ATOM 956 O O . PHE A 1 120 ? 5.043 4.501 9.548 1.00 97.81 120 PHE A O 1
ATOM 963 N N . ILE A 1 121 ? 5.913 4.754 7.490 1.00 97.50 121 ILE A N 1
ATOM 964 C CA . ILE A 1 121 ? 6.138 6.196 7.623 1.00 97.50 121 ILE A CA 1
ATOM 965 C C . ILE A 1 121 ? 4.807 6.882 7.926 1.00 97.50 121 ILE A C 1
ATOM 967 O O . ILE A 1 121 ? 4.728 7.649 8.875 1.00 97.50 121 ILE A O 1
ATOM 971 N N . MET A 1 122 ? 3.736 6.574 7.196 1.00 97.19 122 MET A N 1
ATOM 972 C CA . MET A 1 122 ? 2.428 7.171 7.468 1.00 97.19 122 MET A CA 1
ATOM 973 C C . MET A 1 122 ? 1.855 6.743 8.828 1.00 97.19 122 MET A C 1
ATOM 975 O O . MET A 1 122 ? 1.372 7.586 9.584 1.00 97.19 122 MET A O 1
ATOM 979 N N . TRP A 1 123 ? 1.913 5.450 9.151 1.00 97.38 123 TRP A N 1
ATOM 980 C CA . TRP A 1 123 ? 1.325 4.885 10.367 1.00 97.38 123 TRP A CA 1
ATOM 981 C C . TRP A 1 123 ? 2.016 5.369 11.643 1.00 97.38 123 TRP A C 1
ATOM 983 O O . TRP A 1 123 ? 1.338 5.725 12.603 1.00 97.38 123 TRP A O 1
ATOM 993 N N . SER A 1 124 ? 3.347 5.465 11.630 1.00 96.88 124 SER A N 1
ATOM 994 C CA . SER A 1 124 ? 4.162 5.922 12.769 1.00 96.88 124 SER A CA 1
ATOM 995 C C . SER A 1 124 ? 3.907 7.377 13.180 1.00 96.88 124 SER A C 1
ATOM 997 O O . SER A 1 124 ? 4.243 7.769 14.295 1.00 96.88 124 SER A O 1
ATOM 999 N N . HIS A 1 125 ? 3.279 8.182 12.317 1.00 96.81 125 HIS A N 1
ATOM 1000 C CA . HIS A 1 125 ? 2.865 9.549 12.650 1.00 96.81 125 HIS A CA 1
ATOM 1001 C C . HIS A 1 125 ? 1.503 9.614 13.354 1.00 96.81 125 HIS A C 1
ATOM 1003 O O . HIS A 1 125 ? 1.083 10.696 13.781 1.00 96.81 125 HIS A O 1
ATOM 1009 N N . ILE A 1 126 ? 0.803 8.483 13.481 1.00 96.62 126 ILE A N 1
ATOM 1010 C CA . ILE A 1 126 ? -0.447 8.400 14.226 1.00 96.62 126 ILE A CA 1
ATOM 1011 C C . ILE A 1 126 ? -0.131 8.127 15.694 1.00 96.62 126 ILE A C 1
ATOM 1013 O O . ILE A 1 126 ? 0.384 7.074 16.054 1.00 96.62 126 ILE A O 1
ATOM 1017 N N . VAL A 1 127 ? -0.506 9.056 16.569 1.00 95.62 127 VAL A N 1
ATOM 1018 C CA . VAL A 1 127 ? -0.395 8.857 18.018 1.00 95.62 127 VAL A CA 1
ATOM 1019 C C . VAL A 1 127 ? -1.610 8.054 18.498 1.00 95.62 127 VAL A C 1
ATOM 1021 O O . VAL A 1 127 ? -2.737 8.546 18.352 1.00 95.62 127 VAL A O 1
ATOM 1024 N N . PRO A 1 128 ? -1.443 6.846 19.069 1.00 94.69 128 PRO A N 1
ATOM 1025 C CA . PRO A 1 128 ? -2.568 6.069 19.579 1.00 94.69 128 PRO A CA 1
ATOM 1026 C C . PRO A 1 128 ? -3.214 6.736 20.801 1.00 94.69 128 PRO A C 1
ATOM 1028 O O . PRO A 1 128 ? -2.636 7.599 21.464 1.00 94.69 128 PRO A O 1
ATOM 1031 N N . GLN A 1 129 ? -4.437 6.319 21.118 1.00 92.44 129 GLN A N 1
ATOM 1032 C CA . GLN A 1 129 ? -5.127 6.705 22.346 1.00 92.44 129 GLN A CA 1
ATOM 1033 C C . GLN A 1 129 ? -4.312 6.271 23.574 1.00 92.44 129 GLN A C 1
ATOM 1035 O O . GLN A 1 129 ? -3.771 5.164 23.613 1.00 92.44 129 GLN A O 1
ATOM 1040 N N . SER A 1 130 ? -4.234 7.142 24.585 1.00 86.31 130 SER A N 1
ATOM 1041 C CA . SER A 1 130 ? -3.481 6.861 25.809 1.00 86.31 130 SER A CA 1
ATOM 1042 C C . SER A 1 130 ? -4.038 5.639 26.546 1.00 86.31 130 SER A C 1
ATOM 1044 O O . SER A 1 130 ? -5.245 5.387 26.547 1.00 86.31 130 SER A O 1
ATOM 1046 N N . ALA A 1 131 ? -3.161 4.906 27.237 1.00 78.50 131 ALA A N 1
ATOM 1047 C CA . ALA A 1 131 ? -3.554 3.745 28.036 1.00 78.50 131 ALA A CA 1
ATOM 1048 C C . ALA A 1 131 ? -4.588 4.095 29.123 1.00 78.50 131 ALA A C 1
ATOM 1050 O O . ALA A 1 131 ? -5.442 3.274 29.440 1.00 78.50 131 ALA A O 1
ATOM 1051 N N . ALA A 1 132 ? -4.552 5.323 29.655 1.00 75.75 132 ALA A N 1
ATOM 1052 C CA . ALA A 1 132 ? -5.534 5.813 30.621 1.00 75.75 132 ALA A CA 1
ATOM 1053 C C . ALA A 1 132 ? -6.954 5.839 30.035 1.00 75.75 132 ALA A C 1
ATOM 1055 O O . ALA A 1 132 ? -7.880 5.353 30.674 1.00 75.75 132 ALA A O 1
ATOM 1056 N N . ASN A 1 133 ? -7.105 6.312 28.795 1.00 75.25 133 ASN A N 1
ATOM 1057 C CA . ASN A 1 133 ? -8.400 6.379 28.115 1.00 75.25 133 ASN A CA 1
ATOM 1058 C C . ASN A 1 133 ? -8.821 5.024 27.513 1.00 75.25 133 ASN A C 1
ATOM 1060 O O . ASN A 1 133 ? -9.927 4.906 26.998 1.00 75.25 133 ASN A O 1
ATOM 1064 N N . GLY A 1 134 ? -7.931 4.026 27.508 1.00 70.19 134 GLY A N 1
ATOM 1065 C CA . GLY A 1 134 ? -8.182 2.694 26.952 1.00 70.19 134 GLY A CA 1
ATOM 1066 C C . GLY A 1 134 ? -8.802 1.698 27.935 1.00 70.19 134 GLY A C 1
ATOM 1067 O O . GLY A 1 134 ? -9.142 0.590 27.527 1.00 70.19 134 GLY A O 1
ATOM 1068 N N . LYS A 1 135 ? -8.938 2.061 29.218 1.00 73.69 135 LYS A N 1
ATOM 1069 C CA . LYS A 1 135 ? -9.457 1.164 30.266 1.00 73.69 135 LYS A CA 1
ATOM 1070 C C . LYS A 1 135 ? -10.946 0.845 30.103 1.00 73.69 135 LYS A C 1
ATOM 1072 O O . LYS A 1 135 ? -11.359 -0.253 30.452 1.00 73.69 135 LYS A O 1
ATOM 1077 N N . ASP A 1 136 ? -11.700 1.753 29.488 1.00 81.00 136 ASP A N 1
ATOM 1078 C CA . ASP A 1 136 ? -13.157 1.643 29.322 1.00 81.00 136 ASP A CA 1
ATOM 1079 C C . ASP A 1 136 ? -13.566 1.151 27.922 1.00 81.00 136 ASP A C 1
ATOM 1081 O O . ASP A 1 136 ? -14.691 1.362 27.462 1.00 81.00 136 ASP A O 1
ATOM 1085 N N . LEU A 1 137 ? -12.644 0.520 27.191 1.00 86.62 137 LEU A N 1
ATOM 1086 C CA . LEU A 1 137 ? -12.940 -0.014 25.866 1.00 86.62 137 LEU A CA 1
ATOM 1087 C C . LEU A 1 137 ? -13.800 -1.273 25.974 1.00 86.62 137 LEU A C 1
ATOM 1089 O O . LEU A 1 137 ? -13.448 -2.222 26.673 1.00 86.62 137 LEU A O 1
ATOM 1093 N N . ALA A 1 138 ? -14.884 -1.325 25.198 1.00 89.25 138 ALA A N 1
ATOM 1094 C CA . ALA A 1 138 ? -15.721 -2.515 25.136 1.00 89.25 138 ALA A CA 1
ATOM 1095 C C . ALA A 1 138 ? -14.912 -3.737 24.662 1.00 89.25 138 ALA A C 1
ATOM 1097 O O . ALA A 1 138 ? -14.082 -3.609 23.747 1.00 89.25 138 ALA A O 1
ATOM 1098 N N . PRO A 1 139 ? -15.125 -4.918 25.267 1.00 91.44 139 PRO A N 1
ATOM 1099 C CA . PRO A 1 139 ? -14.483 -6.148 24.828 1.00 91.44 139 PRO A CA 1
ATOM 1100 C C . PRO A 1 139 ? -14.968 -6.546 23.429 1.00 91.44 139 PRO A C 1
ATOM 1102 O O . PRO A 1 139 ? -16.056 -6.170 22.989 1.00 91.44 139 PRO A O 1
ATOM 1105 N N . PHE A 1 140 ? -14.152 -7.322 22.718 1.00 94.50 140 PHE A N 1
ATOM 1106 C CA . PHE A 1 140 ? -14.567 -7.880 21.438 1.00 94.50 140 PHE A CA 1
ATOM 1107 C C . PHE A 1 140 ? -15.465 -9.101 21.651 1.00 94.50 140 PHE A C 1
ATOM 1109 O O . PHE A 1 140 ? -15.072 -10.062 22.303 1.00 94.50 140 PHE A O 1
ATOM 1116 N N . GLU A 1 141 ? -16.657 -9.073 21.064 1.00 95.12 141 GLU A N 1
ATOM 1117 C CA . GLU A 1 141 ? -17.534 -10.229 20.912 1.00 95.12 141 GLU A CA 1
ATOM 1118 C C . GLU A 1 141 ? -17.196 -11.001 19.623 1.00 95.12 141 GLU A C 1
ATOM 1120 O O . GLU A 1 141 ? -16.620 -10.455 18.677 1.00 95.12 141 GLU A O 1
ATOM 1125 N N . LEU A 1 142 ? -17.573 -12.284 19.565 1.00 95.88 142 LEU A N 1
ATOM 1126 C CA . LEU A 1 142 ? -17.260 -13.181 18.443 1.00 95.88 142 LEU A CA 1
ATOM 1127 C C . LEU A 1 142 ? -17.752 -12.639 17.092 1.00 95.88 142 LEU A C 1
ATOM 1129 O O . LEU A 1 142 ? -17.063 -12.750 16.079 1.00 95.88 142 LEU A O 1
ATOM 1133 N N . TRP A 1 143 ? -18.930 -12.018 17.071 1.00 95.38 143 TRP A N 1
ATOM 1134 C CA . TRP A 1 143 ? -19.513 -11.501 15.838 1.00 95.38 143 TRP A CA 1
ATOM 1135 C C . TRP A 1 143 ? -18.724 -10.304 15.272 1.00 95.38 143 TRP A C 1
ATOM 1137 O O . TRP A 1 143 ? -18.657 -10.168 14.051 1.00 95.38 143 TRP A O 1
ATOM 1147 N N . HIS A 1 144 ? -18.048 -9.496 16.110 1.00 96.31 144 HIS A N 1
ATOM 1148 C CA . HIS A 1 144 ? -17.144 -8.438 15.629 1.00 96.31 144 HIS A CA 1
ATOM 1149 C C . HIS A 1 144 ? -16.022 -9.035 14.778 1.00 96.31 144 HIS A C 1
ATOM 1151 O O . HIS A 1 144 ? -15.684 -8.504 13.721 1.00 96.31 144 HIS A O 1
ATOM 1157 N N . HIS A 1 145 ? -15.455 -10.154 15.239 1.00 96.75 145 HIS A N 1
ATOM 1158 C CA . HIS A 1 145 ? -14.426 -10.881 14.508 1.00 96.75 145 HIS A CA 1
ATOM 1159 C C . HIS A 1 145 ? -14.986 -11.498 13.229 1.00 96.75 145 HIS A C 1
ATOM 1161 O O . HIS A 1 145 ? -14.355 -11.362 12.188 1.00 96.75 145 HIS A O 1
ATOM 1167 N N . ALA A 1 146 ? -16.169 -12.115 13.280 1.00 97.75 146 ALA A N 1
ATOM 1168 C CA . ALA A 1 146 ? -16.792 -12.721 12.104 1.00 97.75 146 ALA A CA 1
ATOM 1169 C C . ALA A 1 146 ? -17.011 -11.696 10.976 1.00 97.75 146 ALA A C 1
ATOM 1171 O O . ALA A 1 146 ? -16.571 -11.917 9.849 1.00 97.75 146 ALA A O 1
ATOM 1172 N N . VAL A 1 147 ? -17.608 -10.540 11.287 1.00 97.69 147 VAL A N 1
ATOM 1173 C CA . VAL A 1 147 ? -17.832 -9.469 10.300 1.00 97.69 147 VAL A CA 1
ATOM 1174 C C . VAL A 1 147 ? -16.504 -8.907 9.784 1.00 97.69 147 VAL A C 1
ATOM 1176 O O . VAL A 1 147 ? -16.346 -8.704 8.580 1.00 97.69 147 VAL A O 1
ATOM 1179 N N . ALA A 1 148 ? -15.525 -8.700 10.669 1.00 97.06 148 ALA A N 1
ATOM 1180 C CA . ALA A 1 148 ? -14.199 -8.230 10.284 1.00 97.06 148 ALA A CA 1
ATOM 1181 C C . ALA A 1 148 ? -13.460 -9.210 9.360 1.00 97.06 148 ALA A C 1
ATOM 1183 O O . ALA A 1 148 ? -12.810 -8.772 8.411 1.00 97.06 148 ALA A O 1
ATOM 1184 N N . VAL A 1 149 ? -13.570 -10.519 9.604 1.00 98.31 149 VAL A N 1
ATOM 1185 C CA . VAL A 1 149 ? -12.989 -11.561 8.744 1.00 98.31 149 VAL A CA 1
ATOM 1186 C C . VAL A 1 149 ? -13.662 -11.561 7.378 1.00 98.31 149 VAL A C 1
ATOM 1188 O O . VAL A 1 149 ? -12.958 -11.552 6.376 1.00 98.31 149 VAL A O 1
ATOM 1191 N N . ILE A 1 150 ? -14.996 -11.506 7.317 1.00 98.31 150 ILE A N 1
ATOM 1192 C CA . ILE A 1 150 ? -15.725 -11.455 6.040 1.00 98.31 150 ILE A CA 1
ATOM 1193 C C . ILE A 1 150 ? -15.279 -10.239 5.221 1.00 98.31 150 ILE A C 1
ATOM 1195 O O . ILE A 1 150 ? -14.945 -10.376 4.046 1.00 98.31 150 ILE A O 1
ATOM 1199 N N . ALA A 1 151 ? -15.206 -9.058 5.839 1.00 98.12 151 ALA A N 1
ATOM 1200 C CA . ALA A 1 151 ? -14.751 -7.851 5.155 1.00 98.12 151 ALA A CA 1
ATOM 1201 C C . ALA A 1 151 ? -13.295 -7.959 4.673 1.00 98.12 151 ALA A C 1
ATOM 1203 O O . ALA A 1 151 ? -12.987 -7.563 3.550 1.00 98.12 151 ALA A O 1
ATOM 1204 N N . ALA A 1 152 ? -12.403 -8.519 5.492 1.00 97.69 152 ALA A N 1
ATOM 1205 C CA . ALA A 1 152 ? -11.013 -8.730 5.107 1.00 97.69 152 ALA A CA 1
ATOM 1206 C C . ALA A 1 152 ? -10.876 -9.739 3.959 1.00 97.69 152 ALA A C 1
ATOM 1208 O O . ALA A 1 152 ? -10.095 -9.499 3.043 1.00 97.69 152 ALA A O 1
ATOM 1209 N N . LEU A 1 153 ? -11.668 -10.815 3.957 1.00 98.25 153 LEU A N 1
ATOM 1210 C CA . LEU A 1 153 ? -11.714 -11.777 2.854 1.00 98.25 153 LEU A CA 1
ATOM 1211 C C . LEU A 1 153 ? -12.209 -11.127 1.562 1.00 98.25 153 LEU A C 1
ATOM 1213 O O . LEU A 1 153 ? -11.607 -11.349 0.520 1.00 98.25 153 LEU A O 1
ATOM 1217 N N . LEU A 1 154 ? -13.236 -10.274 1.625 1.00 98.31 154 LEU A N 1
ATOM 1218 C CA . LEU A 1 154 ? -13.702 -9.524 0.454 1.00 98.31 154 LEU A CA 1
ATOM 1219 C C . LEU A 1 154 ? -12.599 -8.626 -0.115 1.00 98.31 154 LEU A C 1
ATOM 1221 O O . LEU A 1 154 ? -12.362 -8.633 -1.321 1.00 98.31 154 LEU A O 1
ATOM 1225 N N . VAL A 1 155 ? -11.899 -7.883 0.745 1.00 97.88 155 VAL A N 1
ATOM 1226 C CA . VAL A 1 155 ? -10.775 -7.032 0.326 1.00 97.88 155 VAL A CA 1
ATOM 1227 C C . VAL A 1 155 ? -9.659 -7.878 -0.281 1.00 97.88 155 VAL A C 1
ATOM 1229 O O . VAL A 1 155 ? -9.190 -7.561 -1.371 1.00 97.88 155 VAL A O 1
ATOM 1232 N N . LEU A 1 156 ? -9.285 -8.982 0.366 1.00 97.69 156 LEU A N 1
ATOM 1233 C CA . LEU A 1 156 ? -8.289 -9.916 -0.153 1.00 97.69 156 LEU A CA 1
ATOM 1234 C C . LEU A 1 156 ? -8.687 -10.432 -1.537 1.00 97.69 156 LEU A C 1
ATOM 1236 O O . LEU A 1 156 ? -7.870 -10.376 -2.449 1.00 97.69 156 LEU A O 1
ATOM 1240 N N . SER A 1 157 ? -9.931 -10.882 -1.722 1.00 97.94 157 SER A N 1
ATOM 1241 C CA . SER A 1 157 ? -10.420 -11.382 -3.011 1.00 97.94 157 SER A CA 1
ATOM 1242 C C . SER A 1 157 ? -10.378 -10.312 -4.099 1.00 97.94 157 SER A C 1
ATOM 1244 O O . SER A 1 157 ? -9.972 -10.611 -5.218 1.00 97.94 157 SER A O 1
ATOM 1246 N N . VAL A 1 158 ? -10.749 -9.067 -3.782 1.00 98.06 158 VAL A N 1
ATOM 1247 C CA . VAL A 1 158 ? -10.679 -7.952 -4.738 1.00 98.06 158 VAL A CA 1
ATOM 1248 C C . VAL A 1 158 ? -9.232 -7.674 -5.141 1.00 98.06 158 VAL A C 1
ATOM 1250 O O . VAL A 1 158 ? -8.950 -7.587 -6.334 1.00 98.06 158 VAL A O 1
ATOM 1253 N N . PHE A 1 159 ? -8.308 -7.556 -4.186 1.00 95.88 159 PHE A N 1
ATOM 1254 C CA . PHE A 1 159 ? -6.899 -7.292 -4.496 1.00 95.88 159 PHE A CA 1
ATOM 1255 C C . PHE A 1 159 ? -6.250 -8.457 -5.246 1.00 95.88 159 PHE A C 1
ATOM 1257 O O . PHE A 1 159 ? -5.643 -8.229 -6.289 1.00 95.88 159 PHE A O 1
ATOM 1264 N N . ALA A 1 160 ? -6.465 -9.694 -4.798 1.00 96.56 160 ALA A N 1
ATOM 1265 C CA . ALA A 1 160 ? -5.939 -10.884 -5.457 1.00 96.56 160 ALA A CA 1
ATOM 1266 C C . ALA A 1 160 ? -6.470 -11.011 -6.890 1.00 96.56 160 ALA A C 1
ATOM 1268 O O . ALA A 1 160 ? -5.706 -11.287 -7.813 1.00 96.56 160 ALA A O 1
ATOM 1269 N N . TYR A 1 161 ? -7.762 -10.750 -7.108 1.00 97.62 161 TYR A N 1
ATOM 1270 C CA . TYR A 1 161 ? -8.332 -10.734 -8.452 1.00 97.62 161 TYR A CA 1
ATOM 1271 C C . TYR A 1 161 ? -7.686 -9.653 -9.327 1.00 97.62 161 TYR A C 1
ATOM 1273 O O . TYR A 1 161 ? -7.265 -9.949 -10.440 1.00 97.62 161 TYR A O 1
ATOM 1281 N N . ASN A 1 162 ? -7.561 -8.418 -8.831 1.00 96.69 162 ASN A N 1
ATOM 1282 C CA . ASN A 1 162 ? -6.968 -7.329 -9.612 1.00 96.69 162 ASN A CA 1
ATOM 1283 C C . ASN A 1 162 ? -5.494 -7.590 -9.941 1.00 96.69 162 ASN A C 1
ATOM 1285 O O . ASN A 1 162 ? -5.100 -7.429 -11.090 1.00 96.69 162 ASN A O 1
ATOM 1289 N N . PHE A 1 163 ? -4.693 -8.028 -8.968 1.00 93.88 163 PHE A N 1
ATOM 1290 C CA . PHE A 1 163 ? -3.288 -8.355 -9.204 1.00 93.88 163 PHE A CA 1
ATOM 1291 C C . PHE A 1 163 ? -3.141 -9.504 -10.194 1.00 93.88 163 PHE A C 1
ATOM 1293 O O . PHE A 1 163 ? -2.415 -9.373 -11.170 1.00 93.88 163 PHE A O 1
ATOM 1300 N N . THR A 1 164 ? -3.900 -10.588 -10.024 1.00 95.31 164 THR A N 1
ATOM 1301 C CA . THR A 1 164 ? -3.833 -11.698 -10.981 1.00 95.31 164 THR A CA 1
ATOM 1302 C C . THR A 1 164 ? -4.271 -11.265 -12.382 1.00 95.31 164 THR A C 1
ATOM 1304 O O . THR A 1 164 ? -3.586 -11.581 -13.343 1.00 95.31 164 THR A O 1
ATOM 1307 N N . GLN A 1 165 ? -5.349 -10.493 -12.548 1.00 95.50 165 GLN A N 1
ATOM 1308 C CA . GLN A 1 165 ? -5.752 -10.060 -13.893 1.00 95.50 165 GLN A CA 1
ATOM 1309 C C . GLN A 1 165 ? -4.740 -9.123 -14.560 1.00 95.50 165 GLN A C 1
ATOM 1311 O O . GLN A 1 165 ? -4.555 -9.228 -15.771 1.00 95.50 165 GLN A O 1
ATOM 1316 N N . ASN A 1 166 ? -4.108 -8.230 -13.798 1.00 93.69 166 ASN A N 1
ATOM 1317 C CA . ASN A 1 166 ? -3.175 -7.249 -14.349 1.00 93.69 166 ASN A CA 1
ATOM 1318 C C . ASN A 1 166 ? -1.818 -7.861 -14.715 1.00 93.69 166 ASN A C 1
ATOM 1320 O O . ASN A 1 166 ? -1.225 -7.429 -15.697 1.00 93.69 166 ASN A O 1
ATOM 1324 N N . GLU A 1 167 ? -1.377 -8.886 -13.982 1.00 92.38 167 GLU A N 1
ATOM 1325 C CA . GLU A 1 167 ? -0.082 -9.549 -14.200 1.00 92.38 167 GLU A CA 1
ATOM 1326 C C . GLU A 1 167 ? -0.181 -10.806 -15.078 1.00 92.38 167 GLU A C 1
ATOM 1328 O O . GLU A 1 167 ? 0.769 -11.573 -15.200 1.00 92.38 167 GLU A O 1
ATOM 1333 N N . LYS A 1 168 ? -1.340 -11.069 -15.698 1.00 93.94 168 LYS A N 1
ATOM 1334 C CA . LYS A 1 168 ? -1.478 -12.219 -16.599 1.00 93.94 168 LYS A CA 1
ATOM 1335 C C . LYS A 1 168 ? -0.472 -12.119 -17.752 1.00 93.94 168 LYS A C 1
ATOM 1337 O O . LYS A 1 168 ? -0.442 -11.091 -18.436 1.00 93.94 168 LYS A O 1
ATOM 1342 N N . PRO A 1 169 ? 0.279 -13.196 -18.045 1.00 92.88 169 PRO A N 1
ATOM 1343 C CA . PRO A 1 169 ? 1.262 -13.176 -19.109 1.00 92.88 169 PRO A CA 1
ATOM 1344 C C . PRO A 1 169 ? 0.559 -12.953 -20.449 1.00 92.88 169 PRO A C 1
ATOM 1346 O O . PRO A 1 169 ? -0.365 -13.676 -20.831 1.00 92.88 169 PRO A O 1
ATOM 1349 N N . ALA A 1 170 ? 1.008 -11.930 -21.168 1.00 93.00 170 ALA A N 1
ATOM 1350 C CA . ALA A 1 170 ? 0.449 -11.533 -22.449 1.00 93.00 170 ALA A CA 1
ATOM 1351 C C . ALA A 1 170 ? 1.527 -11.525 -23.535 1.00 93.00 170 ALA A C 1
ATOM 1353 O O . ALA A 1 170 ? 2.710 -11.269 -23.289 1.00 93.00 170 ALA A O 1
ATOM 1354 N N . SER A 1 171 ? 1.098 -11.765 -24.774 1.00 89.44 171 SER A N 1
ATOM 1355 C CA . SER A 1 171 ? 1.944 -11.576 -25.951 1.00 89.44 171 SER A CA 1
ATOM 1356 C C . SER A 1 171 ? 2.539 -10.164 -25.940 1.00 89.44 171 SER A C 1
ATOM 1358 O O . SER A 1 171 ? 1.783 -9.205 -25.765 1.00 89.44 171 SER A O 1
ATOM 1360 N N . PRO A 1 172 ? 3.851 -9.997 -26.183 1.00 90.56 172 PRO A N 1
ATOM 1361 C CA . PRO A 1 172 ? 4.778 -10.965 -26.794 1.00 90.56 172 PRO A CA 1
ATOM 1362 C C . PRO A 1 172 ? 5.642 -11.815 -25.828 1.00 90.56 172 PRO A C 1
ATOM 1364 O O . PRO A 1 172 ? 6.693 -12.291 -26.251 1.00 90.56 172 PRO A O 1
ATOM 1367 N N . TYR A 1 173 ? 5.242 -12.028 -24.566 1.00 89.31 173 TYR A N 1
ATOM 1368 C CA . TYR A 1 173 ? 5.926 -12.920 -23.599 1.00 89.31 173 TYR A CA 1
ATOM 1369 C C . TYR A 1 173 ? 7.444 -12.675 -23.480 1.00 89.31 173 TYR A C 1
ATOM 1371 O O . TYR A 1 173 ? 8.255 -13.594 -23.569 1.00 89.31 173 TYR A O 1
ATOM 1379 N N . GLY A 1 174 ? 7.842 -11.405 -23.361 1.00 85.12 174 GLY A N 1
ATOM 1380 C CA . GLY A 1 174 ? 9.251 -10.999 -23.258 1.00 85.12 174 GLY A CA 1
ATOM 1381 C C . GLY A 1 174 ? 10.001 -10.862 -24.593 1.00 85.12 174 GLY A C 1
ATOM 1382 O O . GLY A 1 174 ? 11.145 -10.412 -24.600 1.00 85.12 174 GLY A O 1
ATOM 1383 N N . TYR A 1 175 ? 9.378 -11.181 -25.732 1.00 90.25 175 TYR A N 1
ATOM 1384 C CA . TYR A 1 175 ? 9.962 -10.970 -27.064 1.00 90.25 175 TYR A CA 1
ATOM 1385 C C . TYR A 1 175 ? 9.571 -9.616 -27.658 1.00 90.25 175 TYR A C 1
ATOM 1387 O O . TYR A 1 175 ? 8.600 -8.987 -27.257 1.00 90.25 175 TYR A O 1
ATOM 1395 N N . THR A 1 176 ? 10.285 -9.151 -28.684 1.00 90.44 176 THR A N 1
ATOM 1396 C CA . THR A 1 176 ? 9.772 -8.024 -29.481 1.00 90.44 176 THR A CA 1
ATOM 1397 C C . THR A 1 176 ? 8.600 -8.480 -30.349 1.00 90.44 176 THR A C 1
ATOM 1399 O O . THR A 1 176 ? 8.599 -9.603 -30.856 1.00 90.44 176 THR A O 1
ATOM 1402 N N . GLN A 1 177 ? 7.643 -7.589 -30.621 1.00 92.06 177 GLN A N 1
ATOM 1403 C CA . GLN A 1 177 ? 6.486 -7.905 -31.470 1.00 92.06 177 GLN A CA 1
ATOM 1404 C C . GLN A 1 177 ? 6.900 -8.480 -32.839 1.00 92.06 177 GLN A C 1
ATOM 1406 O O . GLN A 1 177 ? 6.312 -9.434 -33.334 1.00 92.06 177 GLN A O 1
ATOM 1411 N N . ARG A 1 178 ? 7.989 -7.966 -33.431 1.00 91.56 178 ARG A N 1
ATOM 1412 C CA . ARG A 1 178 ? 8.530 -8.476 -34.701 1.00 91.56 178 ARG A CA 1
ATOM 1413 C C . ARG A 1 178 ? 9.028 -9.924 -34.586 1.00 91.56 178 ARG A C 1
ATOM 1415 O O . ARG A 1 178 ? 8.773 -10.715 -35.495 1.00 91.56 178 ARG A O 1
ATOM 1422 N N . GLN A 1 179 ? 9.746 -10.260 -33.511 1.00 90.88 179 GLN A N 1
ATOM 1423 C CA . GLN A 1 179 ? 10.211 -11.630 -33.252 1.00 90.88 179 GLN A CA 1
ATOM 1424 C C . GLN A 1 179 ? 9.032 -12.563 -32.984 1.00 90.88 179 GLN A C 1
ATOM 1426 O O . GLN A 1 179 ? 8.992 -13.662 -33.535 1.00 90.88 179 GLN A O 1
ATOM 1431 N N . TRP A 1 180 ? 8.059 -12.098 -32.200 1.00 92.56 180 TRP A N 1
ATOM 1432 C CA . TRP A 1 180 ? 6.855 -12.854 -31.898 1.00 92.56 180 TRP A CA 1
ATOM 1433 C C . TRP A 1 180 ? 6.056 -13.167 -33.157 1.00 92.56 180 TRP A C 1
ATOM 1435 O O . TRP A 1 180 ? 5.731 -14.323 -33.402 1.00 92.56 180 TRP A O 1
ATOM 1445 N N . ASP A 1 181 ? 5.796 -12.177 -34.006 1.00 90.50 181 ASP A N 1
ATOM 1446 C CA . ASP A 1 181 ? 4.922 -12.354 -35.164 1.00 90.50 181 ASP A CA 1
ATOM 1447 C C . ASP A 1 181 ? 5.585 -13.166 -36.279 1.00 90.50 181 ASP A C 1
ATOM 1449 O O . ASP A 1 181 ? 4.951 -14.063 -36.838 1.00 90.50 181 ASP A O 1
ATOM 1453 N N . ARG A 1 182 ? 6.860 -12.886 -36.584 1.00 86.38 182 ARG A N 1
ATOM 1454 C CA . ARG A 1 182 ? 7.537 -13.402 -37.790 1.00 86.38 182 ARG A CA 1
ATOM 1455 C C . ARG A 1 182 ? 8.730 -14.314 -37.520 1.00 86.38 182 ARG A C 1
ATOM 1457 O O . ARG A 1 182 ? 9.171 -14.999 -38.435 1.00 86.38 182 ARG A O 1
ATOM 1464 N N . GLY A 1 183 ? 9.285 -14.285 -36.312 1.00 79.94 183 GLY A N 1
ATOM 1465 C CA . GLY A 1 183 ? 10.526 -14.989 -35.976 1.00 79.94 183 GLY A CA 1
ATOM 1466 C C . GLY A 1 183 ? 10.324 -16.385 -35.389 1.00 79.94 183 GLY A C 1
ATOM 1467 O O . GLY A 1 183 ? 11.233 -17.207 -35.459 1.00 79.94 183 GLY A O 1
ATOM 1468 N N . LEU A 1 184 ? 9.150 -16.673 -34.822 1.00 87.44 184 LEU A N 1
ATOM 1469 C CA . LEU A 1 184 ? 8.891 -17.920 -34.102 1.00 87.44 184 LEU A CA 1
ATOM 1470 C C . LEU A 1 184 ? 7.939 -18.842 -34.868 1.00 87.44 184 LEU A C 1
ATOM 1472 O O . LEU A 1 184 ? 6.870 -18.431 -35.324 1.00 87.44 184 LEU A O 1
ATOM 1476 N N . ARG A 1 185 ? 8.318 -20.123 -34.959 1.00 92.69 185 ARG A N 1
ATOM 1477 C CA . ARG A 1 185 ? 7.451 -21.194 -35.476 1.00 92.69 185 ARG A CA 1
ATOM 1478 C C . ARG A 1 185 ? 6.228 -21.370 -34.560 1.00 92.69 185 ARG A C 1
ATOM 1480 O O . ARG A 1 185 ? 6.386 -21.210 -33.349 1.00 92.69 185 ARG A O 1
ATOM 1487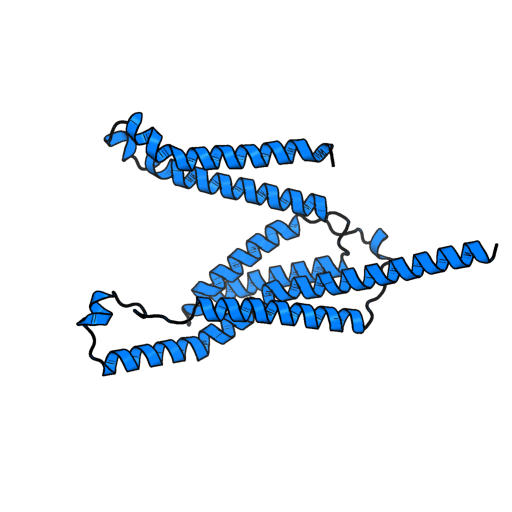 N N . PRO A 1 186 ? 5.049 -21.756 -35.088 1.00 92.50 186 PRO A N 1
ATOM 1488 C CA . PRO A 1 186 ? 3.828 -21.910 -34.289 1.00 92.50 186 PRO A CA 1
ATOM 1489 C C . PRO A 1 186 ? 3.995 -22.823 -33.068 1.00 92.50 186 PRO A C 1
ATOM 1491 O O . PRO A 1 186 ? 3.564 -22.465 -31.978 1.00 92.50 186 PRO A O 1
ATOM 1494 N N . GLU A 1 187 ? 4.696 -23.949 -33.224 1.00 93.12 187 GLU A N 1
ATOM 1495 C CA . GLU A 1 187 ? 4.953 -24.887 -32.122 1.00 93.12 187 GLU A CA 1
ATOM 1496 C C . GLU A 1 187 ? 5.772 -24.256 -30.993 1.00 93.12 187 GLU A C 1
ATOM 1498 O O . GLU A 1 187 ? 5.435 -24.408 -29.823 1.00 93.12 187 GLU A O 1
ATOM 1503 N N . ARG A 1 188 ? 6.798 -23.461 -31.332 1.00 91.94 188 ARG A N 1
ATOM 1504 C CA . ARG A 1 188 ? 7.607 -22.768 -30.322 1.00 91.94 188 ARG A CA 1
ATOM 1505 C C . ARG A 1 188 ? 6.807 -21.680 -29.607 1.00 91.94 188 ARG A C 1
ATOM 1507 O O . ARG A 1 188 ? 7.014 -21.474 -28.419 1.00 91.94 188 ARG A O 1
ATOM 1514 N N . LYS A 1 189 ? 5.885 -20.997 -30.299 1.00 92.81 189 LYS A N 1
ATOM 1515 C CA . LYS A 1 189 ? 4.975 -20.038 -29.646 1.00 92.81 189 LYS A CA 1
ATOM 1516 C C . LYS A 1 189 ? 4.074 -20.741 -28.634 1.00 92.81 189 LYS A C 1
ATOM 1518 O O . LYS A 1 189 ? 3.915 -20.233 -27.534 1.00 92.81 189 LYS A O 1
ATOM 1523 N N . ALA A 1 190 ? 3.522 -21.902 -28.991 1.00 93.75 190 ALA A N 1
ATOM 1524 C CA . ALA A 1 190 ? 2.683 -22.687 -28.088 1.00 93.75 190 ALA A CA 1
ATOM 1525 C C . ALA A 1 190 ? 3.458 -23.157 -26.845 1.00 93.75 190 ALA A C 1
ATOM 1527 O O . ALA A 1 190 ? 2.929 -23.091 -25.740 1.00 93.75 190 ALA A O 1
ATOM 1528 N N . GLU A 1 191 ? 4.716 -23.570 -27.015 1.00 94.31 191 GLU A N 1
ATOM 1529 C CA . GLU A 1 191 ? 5.606 -23.925 -25.904 1.00 94.31 191 GLU A CA 1
ATOM 1530 C C . GLU A 1 191 ? 5.866 -22.728 -24.977 1.00 94.31 191 GLU A C 1
ATOM 1532 O O . GLU A 1 191 ? 5.685 -22.859 -23.773 1.00 94.31 191 GLU A O 1
ATOM 1537 N N . ILE A 1 192 ? 6.191 -21.552 -25.533 1.00 94.31 192 ILE A N 1
ATOM 1538 C CA . ILE A 1 192 ? 6.429 -20.322 -24.754 1.00 94.31 192 ILE A CA 1
ATOM 1539 C C . ILE A 1 192 ? 5.173 -19.890 -23.989 1.00 94.31 192 ILE A C 1
ATOM 1541 O O . ILE A 1 192 ? 5.271 -19.519 -22.825 1.00 94.31 192 ILE A O 1
ATOM 1545 N N . ILE A 1 193 ? 3.997 -19.935 -24.627 1.00 95.12 193 ILE A N 1
ATOM 1546 C CA . ILE A 1 193 ? 2.724 -19.605 -23.966 1.00 95.12 193 ILE A CA 1
ATOM 1547 C C . ILE A 1 193 ? 2.505 -20.544 -22.783 1.00 95.12 193 ILE A C 1
ATOM 1549 O O . ILE A 1 193 ? 2.233 -20.084 -21.680 1.00 95.12 193 ILE A O 1
ATOM 1553 N N . LYS A 1 194 ? 2.663 -21.852 -23.010 1.00 96.12 194 LYS A N 1
ATOM 1554 C CA . LYS A 1 194 ? 2.459 -22.862 -21.975 1.00 96.12 194 LYS A CA 1
ATOM 1555 C C . LYS A 1 194 ? 3.441 -22.693 -20.816 1.00 96.12 194 LYS A C 1
ATOM 1557 O O . LYS A 1 194 ? 3.021 -22.779 -19.672 1.00 96.12 194 LYS A O 1
ATOM 1562 N N . GLU A 1 195 ? 4.719 -22.460 -21.106 1.00 94.69 195 GLU A N 1
ATOM 1563 C CA . GLU A 1 195 ? 5.751 -22.214 -20.093 1.00 94.69 195 GLU A CA 1
ATOM 1564 C C . GLU A 1 195 ? 5.422 -20.962 -19.269 1.00 94.69 195 GLU A C 1
ATOM 1566 O O . GLU A 1 195 ? 5.397 -21.030 -18.045 1.00 94.69 195 GLU A O 1
ATOM 1571 N N . ALA A 1 196 ? 5.071 -19.850 -19.924 1.00 93.88 196 ALA A N 1
ATOM 1572 C CA . ALA A 1 196 ? 4.704 -18.613 -19.238 1.00 93.88 196 ALA A CA 1
ATOM 1573 C C . ALA A 1 196 ? 3.452 -18.778 -18.361 1.00 93.88 196 ALA A C 1
ATOM 1575 O O . ALA A 1 196 ? 3.423 -18.297 -17.230 1.00 93.88 196 ALA A O 1
ATOM 1576 N N . GLU A 1 197 ? 2.421 -19.470 -18.854 1.00 95.06 197 GLU A N 1
ATOM 1577 C CA . GLU A 1 197 ? 1.217 -19.773 -18.074 1.00 95.06 197 GLU A CA 1
ATOM 1578 C C . GLU A 1 197 ? 1.517 -20.697 -16.886 1.00 95.06 197 GLU A C 1
ATOM 1580 O O . GLU A 1 197 ? 0.961 -20.498 -15.805 1.00 95.06 197 GLU A O 1
ATOM 1585 N N . ASP A 1 198 ? 2.390 -21.690 -17.059 1.00 95.44 198 ASP A N 1
ATOM 1586 C CA . ASP A 1 198 ? 2.777 -22.619 -15.995 1.00 95.44 198 ASP A CA 1
ATOM 1587 C C . ASP A 1 198 ? 3.582 -21.913 -14.898 1.00 95.44 198 ASP A C 1
ATOM 1589 O O . ASP A 1 198 ? 3.249 -22.035 -13.716 1.00 95.44 198 ASP A O 1
ATOM 1593 N N . THR A 1 199 ? 4.568 -21.091 -15.276 1.00 92.00 199 THR A N 1
ATOM 1594 C CA . THR A 1 199 ? 5.331 -20.257 -14.337 1.00 92.00 199 THR A CA 1
ATOM 1595 C C . THR A 1 199 ? 4.414 -19.303 -13.576 1.00 92.00 199 THR A C 1
ATOM 1597 O O . THR A 1 199 ? 4.455 -19.252 -12.344 1.00 92.00 199 THR A O 1
ATOM 1600 N N . TYR A 1 200 ? 3.541 -18.593 -14.291 1.00 94.25 200 TYR A N 1
ATOM 1601 C CA . TYR A 1 200 ? 2.606 -17.647 -13.694 1.00 94.25 200 TYR A CA 1
ATOM 1602 C C . TYR A 1 200 ? 1.669 -18.329 -12.684 1.00 94.25 200 TYR A C 1
ATOM 1604 O O . TYR A 1 200 ? 1.542 -17.883 -11.541 1.00 94.25 200 TYR A O 1
ATOM 1612 N N . ASN A 1 201 ? 1.043 -19.447 -13.060 1.00 95.88 201 ASN A N 1
ATOM 1613 C CA . ASN A 1 201 ? 0.104 -20.148 -12.183 1.00 95.88 201 ASN A CA 1
ATOM 1614 C C . ASN A 1 201 ? 0.796 -20.816 -10.985 1.00 95.88 201 ASN A C 1
ATOM 1616 O O . ASN A 1 201 ? 0.220 -20.862 -9.896 1.00 95.88 201 ASN A O 1
ATOM 1620 N N . THR A 1 202 ? 2.012 -21.331 -11.177 1.00 93.69 202 THR A N 1
ATOM 1621 C CA . THR A 1 202 ? 2.740 -22.081 -10.144 1.00 93.69 202 THR A CA 1
ATOM 1622 C C . THR A 1 202 ? 3.421 -21.163 -9.133 1.00 93.69 202 THR A C 1
ATOM 1624 O O . THR A 1 202 ? 3.387 -21.451 -7.935 1.00 93.69 202 THR A O 1
ATOM 1627 N N . TYR A 1 203 ? 4.018 -20.057 -9.584 1.00 90.00 203 TYR A N 1
ATOM 1628 C CA . TYR A 1 203 ? 4.878 -19.219 -8.743 1.00 90.00 203 TYR A CA 1
ATOM 1629 C C . TYR A 1 203 ? 4.297 -17.830 -8.478 1.00 90.00 203 TYR A C 1
ATOM 1631 O O . TYR A 1 203 ? 4.311 -17.373 -7.334 1.00 90.00 203 TYR A O 1
ATOM 1639 N N . GLU A 1 204 ? 3.748 -17.161 -9.494 1.00 92.38 204 GLU A N 1
ATOM 1640 C CA . GLU A 1 204 ? 3.292 -15.774 -9.345 1.00 92.38 204 GLU A CA 1
ATOM 1641 C C . GLU A 1 204 ? 1.931 -15.676 -8.660 1.00 92.38 204 GLU A C 1
ATOM 1643 O O . GLU A 1 204 ? 1.782 -14.926 -7.695 1.00 92.38 204 GLU A O 1
ATOM 1648 N N . VAL A 1 205 ? 0.939 -16.464 -9.085 1.00 95.00 205 VAL A N 1
ATOM 1649 C CA . VAL A 1 205 ? -0.420 -16.410 -8.517 1.00 95.00 205 VAL A CA 1
ATOM 1650 C C . VAL A 1 205 ? -0.428 -16.617 -6.994 1.00 95.00 205 VAL A C 1
ATOM 1652 O O . VAL A 1 205 ? -1.025 -15.785 -6.300 1.00 95.00 205 VAL A O 1
ATOM 1655 N N . PRO A 1 206 ? 0.240 -17.641 -6.418 1.00 93.81 206 PRO A N 1
ATOM 1656 C CA . PRO A 1 206 ? 0.306 -17.790 -4.964 1.00 93.81 206 PRO A CA 1
ATOM 1657 C C . PRO A 1 206 ? 0.950 -16.583 -4.275 1.00 93.81 206 PRO A C 1
ATOM 1659 O O . PRO A 1 206 ? 0.493 -16.165 -3.208 1.00 93.81 206 PRO A O 1
ATOM 1662 N N . PHE A 1 207 ? 1.973 -15.990 -4.895 1.00 91.12 207 PHE A N 1
ATOM 1663 C CA . PHE A 1 207 ? 2.664 -14.821 -4.361 1.00 91.12 207 PHE A CA 1
ATOM 1664 C C . PHE A 1 207 ? 1.779 -13.567 -4.371 1.00 91.12 207 PHE A C 1
ATOM 1666 O O . PHE A 1 207 ? 1.692 -12.854 -3.368 1.00 91.12 207 PHE A O 1
ATOM 1673 N N . LEU A 1 208 ? 1.050 -13.330 -5.464 1.00 93.62 208 LEU A N 1
ATOM 1674 C CA . LEU A 1 208 ? 0.098 -12.224 -5.597 1.00 93.62 208 LEU A CA 1
ATOM 1675 C C . LEU A 1 208 ? -1.063 -12.350 -4.599 1.00 93.62 208 LEU A C 1
ATOM 1677 O O . LEU A 1 208 ? -1.477 -11.359 -3.982 1.00 93.62 208 LEU A O 1
ATOM 1681 N N . ILE A 1 209 ? -1.564 -13.570 -4.378 1.00 95.12 209 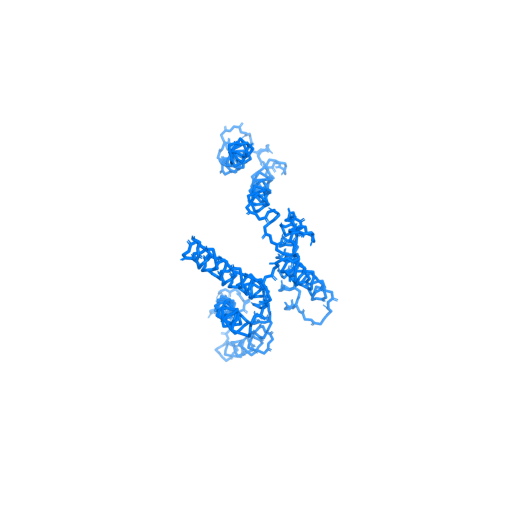ILE A N 1
ATOM 1682 C CA . ILE A 1 209 ? -2.564 -13.852 -3.337 1.00 95.12 209 ILE A CA 1
ATOM 1683 C C . ILE A 1 209 ? -1.983 -13.549 -1.951 1.00 95.12 209 ILE A C 1
ATOM 1685 O O . ILE A 1 209 ? -2.640 -12.897 -1.137 1.00 95.12 209 ILE A O 1
ATOM 1689 N N . PHE A 1 210 ? -0.749 -13.977 -1.686 1.00 93.19 210 PHE A N 1
ATOM 1690 C CA . PHE A 1 210 ? -0.081 -13.736 -0.412 1.00 93.19 210 PHE A CA 1
ATOM 1691 C C . PHE A 1 210 ? 0.113 -12.238 -0.127 1.00 93.19 210 PHE A C 1
ATOM 1693 O O . PHE A 1 210 ? -0.255 -11.772 0.953 1.00 93.19 210 PHE A O 1
ATOM 1700 N N . ILE A 1 211 ? 0.596 -11.447 -1.092 1.00 92.00 211 ILE A N 1
ATOM 1701 C CA . ILE A 1 211 ? 0.731 -9.987 -0.924 1.00 92.00 211 ILE A CA 1
ATOM 1702 C C . ILE A 1 211 ? -0.625 -9.322 -0.661 1.00 92.00 211 ILE A C 1
ATOM 1704 O O . ILE A 1 211 ? -0.703 -8.360 0.109 1.00 92.00 211 ILE A O 1
ATOM 1708 N N . SER A 1 212 ? -1.708 -9.847 -1.239 1.00 94.44 212 SER A N 1
ATOM 1709 C CA . SER A 1 212 ? -3.064 -9.311 -1.051 1.00 94.44 212 SER A CA 1
ATOM 1710 C C . SER A 1 212 ? -3.565 -9.396 0.400 1.00 94.44 212 SER A C 1
ATOM 1712 O O . SER A 1 212 ? -4.525 -8.713 0.761 1.00 94.44 212 SER A O 1
ATOM 1714 N N . ILE A 1 213 ? -2.891 -10.160 1.268 1.00 94.94 213 ILE A N 1
ATOM 1715 C CA . ILE A 1 213 ? -3.138 -10.170 2.719 1.00 94.94 213 ILE A CA 1
ATOM 1716 C C . ILE A 1 213 ? -2.798 -8.808 3.347 1.00 94.94 213 ILE A C 1
ATOM 1718 O O . ILE A 1 213 ? -3.488 -8.364 4.270 1.00 94.94 213 ILE A O 1
ATOM 1722 N N . GLY A 1 214 ? -1.776 -8.119 2.829 1.00 92.00 214 GLY A N 1
ATOM 1723 C CA . GLY A 1 214 ? -1.306 -6.821 3.315 1.00 92.00 214 GLY A CA 1
ATOM 1724 C C . GLY A 1 214 ? -2.425 -5.784 3.483 1.00 92.00 214 GLY A C 1
ATOM 1725 O O . GLY A 1 214 ? -2.644 -5.333 4.607 1.00 92.00 214 GLY A O 1
ATOM 1726 N N . PRO A 1 215 ? -3.177 -5.420 2.426 1.00 92.38 215 PRO A N 1
ATOM 1727 C CA . PRO A 1 215 ? -4.300 -4.486 2.540 1.00 92.38 215 PRO A CA 1
ATOM 1728 C C . PRO A 1 215 ? -5.503 -5.041 3.325 1.00 92.38 215 PRO A C 1
ATOM 1730 O O . PRO A 1 215 ? -6.264 -4.259 3.897 1.00 92.38 215 PRO A O 1
ATOM 1733 N N . ALA A 1 216 ? -5.685 -6.363 3.401 1.00 96.00 216 ALA A N 1
ATOM 1734 C CA . ALA A 1 216 ? -6.812 -6.983 4.103 1.00 96.00 216 ALA A CA 1
ATOM 1735 C C . ALA A 1 216 ? -6.684 -6.918 5.638 1.00 96.00 216 ALA A C 1
ATOM 1737 O O . ALA A 1 216 ? -7.676 -6.706 6.345 1.00 96.00 216 ALA A O 1
ATOM 1738 N N . LEU A 1 217 ? -5.469 -7.062 6.175 1.00 96.25 217 LEU A N 1
ATOM 1739 C CA . LEU A 1 217 ? -5.230 -7.094 7.622 1.00 96.25 217 LEU A CA 1
ATOM 1740 C C . LEU A 1 217 ? -5.611 -5.787 8.348 1.00 96.25 217 LEU A C 1
ATOM 1742 O O . LEU A 1 217 ? -6.321 -5.863 9.356 1.00 96.25 217 LEU A O 1
ATOM 1746 N N . PRO A 1 218 ? -5.240 -4.582 7.868 1.00 94.56 218 PRO A N 1
ATOM 1747 C CA . PRO A 1 218 ? -5.717 -3.333 8.452 1.00 94.56 218 PRO A CA 1
ATOM 1748 C C . PRO A 1 218 ? -7.243 -3.248 8.495 1.00 94.56 218 PRO A C 1
ATOM 1750 O O . PRO A 1 218 ? -7.792 -2.808 9.503 1.00 94.56 218 PRO A O 1
ATOM 1753 N N . ILE A 1 219 ? -7.940 -3.719 7.456 1.00 96.88 219 ILE A N 1
ATOM 1754 C CA . ILE A 1 219 ? -9.410 -3.708 7.400 1.00 96.88 219 ILE A CA 1
ATOM 1755 C C . ILE A 1 219 ? -10.006 -4.584 8.499 1.00 96.88 219 ILE A C 1
ATOM 1757 O O . ILE A 1 219 ? -10.901 -4.128 9.214 1.00 96.88 219 ILE A O 1
ATOM 1761 N N . TYR A 1 220 ? -9.467 -5.788 8.701 1.00 97.94 220 TYR A N 1
ATOM 1762 C CA . TYR A 1 220 ? -9.860 -6.646 9.819 1.00 97.94 220 TYR A CA 1
ATOM 1763 C C . TYR A 1 220 ? -9.705 -5.924 11.169 1.00 97.94 220 TYR A C 1
ATOM 1765 O O . TYR A 1 220 ? -10.639 -5.878 11.976 1.00 97.94 220 TYR A O 1
ATOM 1773 N N . PHE A 1 221 ? -8.535 -5.326 11.415 1.00 97.44 221 PHE A N 1
ATOM 1774 C CA . PHE A 1 221 ? -8.240 -4.660 12.684 1.00 97.44 221 PHE A CA 1
ATOM 1775 C C . PHE A 1 221 ? -9.090 -3.407 12.918 1.00 97.44 221 PHE A C 1
ATOM 1777 O O . PHE A 1 221 ? -9.544 -3.182 14.042 1.00 97.44 221 PHE A O 1
ATOM 1784 N N . PHE A 1 222 ? -9.349 -2.616 11.878 1.00 95.50 222 PHE A N 1
ATOM 1785 C CA . PHE A 1 222 ? -10.196 -1.432 11.973 1.00 95.50 222 PHE A CA 1
ATOM 1786 C C . PHE A 1 222 ? -11.667 -1.782 12.171 1.00 95.50 222 PHE A C 1
ATOM 1788 O O . PHE A 1 222 ? -12.322 -1.195 13.034 1.00 95.50 222 PHE A O 1
ATOM 1795 N N . LEU A 1 223 ? -12.200 -2.729 11.395 1.00 96.38 223 LEU A N 1
ATOM 1796 C CA . LEU A 1 223 ? -13.635 -2.990 11.396 1.00 96.38 223 LEU A CA 1
ATOM 1797 C C . LEU A 1 223 ? -14.099 -3.577 12.729 1.00 96.38 223 LEU A C 1
ATOM 1799 O O . LEU A 1 223 ? -15.094 -3.108 13.281 1.00 96.38 223 LEU A O 1
ATOM 1803 N N . ARG A 1 224 ? -13.340 -4.515 13.311 1.00 96.25 224 ARG A N 1
ATOM 1804 C CA . ARG A 1 224 ? -13.665 -5.055 14.644 1.00 96.25 224 ARG A CA 1
ATOM 1805 C C . ARG A 1 224 ? -13.699 -3.963 15.724 1.00 96.25 224 ARG A C 1
ATOM 1807 O O . ARG A 1 224 ? -14.528 -4.026 16.628 1.00 96.25 224 ARG A O 1
ATOM 1814 N N . GLU A 1 225 ? -12.830 -2.952 15.623 1.00 95.25 225 GLU A N 1
ATOM 1815 C CA . GLU A 1 225 ? -12.771 -1.834 16.574 1.00 95.25 225 GLU A CA 1
ATOM 1816 C C . GLU A 1 225 ? -13.952 -0.876 16.402 1.00 95.25 225 GLU A C 1
ATOM 1818 O O . GLU A 1 225 ? -14.547 -0.440 17.390 1.00 95.25 225 GLU A O 1
ATOM 1823 N N . ILE A 1 226 ? -14.332 -0.587 15.154 1.00 94.75 226 ILE A N 1
ATOM 1824 C CA . ILE A 1 226 ? -15.503 0.238 14.839 1.00 94.75 226 ILE A CA 1
ATOM 1825 C C . ILE A 1 226 ? -16.777 -0.419 15.380 1.00 94.75 226 ILE A C 1
ATOM 1827 O O . ILE A 1 226 ? -17.569 0.256 16.037 1.00 94.75 226 ILE A O 1
ATOM 1831 N N . LEU A 1 227 ? -16.950 -1.723 15.154 1.00 95.25 227 LEU A N 1
ATOM 1832 C CA . LEU A 1 227 ? -18.130 -2.464 15.607 1.00 95.25 227 LEU A CA 1
ATOM 1833 C C . LEU A 1 227 ? -18.231 -2.499 17.138 1.00 95.25 227 LEU A C 1
ATOM 1835 O O . LEU A 1 227 ? -19.271 -2.135 17.687 1.00 95.25 227 LEU A O 1
ATOM 1839 N N . ALA A 1 228 ? -17.132 -2.817 17.831 1.00 93.31 228 ALA A N 1
ATOM 1840 C CA . ALA A 1 228 ? -17.106 -2.811 19.295 1.00 93.31 228 ALA A CA 1
ATOM 1841 C C . ALA A 1 228 ? -17.410 -1.421 19.879 1.00 93.31 228 ALA A C 1
ATOM 1843 O O . ALA A 1 228 ? -18.139 -1.289 20.865 1.00 93.31 228 ALA A O 1
ATOM 1844 N N . SER A 1 229 ? -16.891 -0.368 19.245 1.00 91.50 229 SER A N 1
ATOM 1845 C CA . SER A 1 229 ? -17.148 1.013 19.657 1.00 91.50 229 SER A CA 1
ATOM 1846 C C . SER A 1 229 ? -18.602 1.436 19.429 1.00 91.50 229 SER A C 1
ATOM 1848 O O . SER A 1 229 ? -19.139 2.208 20.224 1.00 91.50 229 SER A O 1
ATOM 1850 N N . ALA A 1 230 ? -19.242 0.958 18.358 1.00 91.00 230 ALA A N 1
ATOM 1851 C CA . ALA A 1 230 ? -20.634 1.273 18.042 1.00 91.00 230 ALA A CA 1
ATOM 1852 C C . ALA A 1 230 ? -21.594 0.672 19.079 1.00 91.00 230 ALA A C 1
ATOM 1854 O O . ALA A 1 230 ? -22.403 1.402 19.651 1.00 91.00 230 ALA A O 1
ATOM 1855 N N . VAL A 1 231 ? -21.429 -0.615 19.403 1.00 89.56 231 VAL A N 1
ATOM 1856 C CA . VAL A 1 231 ? -22.273 -1.297 20.400 1.00 89.56 231 VAL A CA 1
ATOM 1857 C C . VAL A 1 231 ? -22.081 -0.728 21.801 1.00 89.56 231 VAL A C 1
ATOM 1859 O O . VAL A 1 231 ? -23.050 -0.574 22.544 1.00 89.56 231 VAL A O 1
ATOM 1862 N N . SER A 1 232 ? -20.850 -0.356 22.164 1.00 87.25 232 SER A N 1
ATOM 1863 C CA . SER A 1 232 ? -20.588 0.298 23.452 1.00 87.25 232 SER A CA 1
ATOM 1864 C C . SER A 1 232 ? -21.379 1.600 23.608 1.00 87.25 232 SER A C 1
ATOM 1866 O O . SER A 1 232 ? -22.037 1.815 24.627 1.00 87.25 232 SER A O 1
ATOM 1868 N N . LYS A 1 233 ? -21.369 2.449 22.571 1.00 87.94 233 LYS A N 1
ATOM 1869 C CA . LYS A 1 233 ? -22.099 3.726 22.575 1.00 87.94 233 LYS A CA 1
ATOM 1870 C C . LYS A 1 233 ? -23.606 3.528 22.680 1.00 87.94 233 LYS A C 1
ATOM 1872 O O . LYS A 1 233 ? -24.258 4.267 23.408 1.00 87.94 233 LYS A O 1
ATOM 1877 N N . GLU A 1 234 ? -24.146 2.532 21.985 1.00 88.06 234 GLU A N 1
ATOM 1878 C CA . GLU A 1 234 ? -25.570 2.201 22.050 1.00 88.06 234 GLU A CA 1
ATOM 1879 C C . GLU A 1 234 ? -25.979 1.723 23.452 1.00 88.06 234 GLU A C 1
ATOM 1881 O O . GLU A 1 234 ? -26.960 2.211 24.014 1.00 88.06 234 GLU A O 1
ATOM 1886 N N . ARG A 1 235 ? -25.181 0.843 24.076 1.00 87.00 235 ARG A N 1
ATOM 1887 C CA . ARG A 1 235 ? -25.423 0.393 25.458 1.00 87.00 235 ARG A CA 1
ATOM 1888 C C . ARG A 1 235 ? -25.397 1.556 26.451 1.00 87.00 235 ARG A C 1
ATOM 1890 O O . ARG A 1 235 ? -26.282 1.638 27.300 1.00 87.00 235 ARG A O 1
ATOM 1897 N N . GLN A 1 236 ? -24.429 2.465 26.330 1.00 86.31 236 GLN A N 1
ATOM 1898 C CA . GLN A 1 236 ? -24.338 3.656 27.183 1.00 86.31 236 GLN A CA 1
ATOM 1899 C C . GLN A 1 236 ? -25.537 4.596 26.992 1.00 86.31 236 GLN A C 1
ATOM 1901 O O . GLN A 1 236 ? -26.099 5.078 27.976 1.00 86.31 236 GLN A O 1
ATOM 1906 N N . ALA A 1 237 ? -25.969 4.817 25.746 1.00 87.19 237 ALA A N 1
ATOM 1907 C CA . ALA A 1 237 ? -27.154 5.621 25.453 1.00 87.19 237 ALA A CA 1
ATOM 1908 C C . ALA A 1 237 ? -28.407 5.021 26.116 1.00 87.19 237 ALA A C 1
ATOM 1910 O O . ALA A 1 237 ? -29.110 5.721 26.844 1.00 87.19 237 ALA A O 1
ATOM 1911 N N . ASN A 1 238 ? -28.630 3.713 25.968 1.00 89.19 238 ASN A N 1
ATOM 1912 C CA . ASN A 1 238 ? -29.785 3.027 26.555 1.00 89.19 238 ASN A CA 1
ATOM 1913 C C . ASN A 1 238 ? -29.779 3.061 28.094 1.00 89.19 238 ASN A C 1
ATOM 1915 O O . ASN A 1 238 ? -30.825 3.267 28.709 1.00 89.19 238 ASN A O 1
ATOM 1919 N N . GLN A 1 239 ? -28.608 2.923 28.726 1.00 87.19 239 GLN A N 1
ATOM 1920 C CA . GLN A 1 239 ? -28.469 3.052 30.182 1.00 87.19 239 GLN A CA 1
ATOM 1921 C C . GLN A 1 239 ? -28.787 4.469 30.674 1.00 87.19 239 GLN A C 1
ATOM 1923 O O . GLN A 1 239 ? -29.455 4.622 31.696 1.00 87.19 239 GLN A O 1
ATOM 1928 N N . SER A 1 240 ? -28.356 5.503 29.943 1.00 85.62 240 SER A N 1
ATOM 1929 C CA . SER A 1 240 ? -28.660 6.894 30.305 1.00 85.62 240 SER A CA 1
ATOM 1930 C C . SER A 1 240 ? -30.162 7.202 30.239 1.00 85.62 240 SER A C 1
ATOM 1932 O O . SER A 1 240 ? -30.692 7.834 31.150 1.00 85.62 240 SER A O 1
ATOM 1934 N N . VAL A 1 241 ? -30.868 6.677 29.229 1.00 85.69 241 VAL A N 1
ATOM 1935 C CA . VAL A 1 241 ? -32.326 6.825 29.098 1.00 85.69 241 VAL A CA 1
ATOM 1936 C C . VAL A 1 241 ? -33.043 6.116 30.247 1.00 85.69 241 VAL A C 1
ATOM 1938 O O . VAL A 1 241 ? -33.874 6.730 30.914 1.00 85.69 241 VAL A O 1
ATOM 1941 N N . ALA A 1 242 ? -32.670 4.865 30.535 1.00 83.50 242 ALA A N 1
ATOM 1942 C CA . ALA A 1 242 ? -33.261 4.094 31.626 1.00 83.50 242 ALA A CA 1
ATOM 1943 C C . ALA A 1 242 ? -33.118 4.805 32.985 1.00 83.50 242 ALA A C 1
ATOM 1945 O O . ALA A 1 242 ? -34.091 4.880 33.735 1.00 83.50 242 ALA A O 1
ATOM 1946 N N . ALA A 1 243 ? -31.948 5.394 33.262 1.00 82.88 243 ALA A N 1
ATOM 1947 C CA . ALA A 1 243 ? -31.696 6.145 34.493 1.00 82.88 243 ALA A CA 1
ATOM 1948 C C . ALA A 1 243 ? -32.570 7.407 34.619 1.00 82.88 243 ALA A C 1
ATOM 1950 O O . ALA A 1 243 ? -33.024 7.724 35.716 1.00 82.88 243 ALA A O 1
ATOM 1951 N N . THR A 1 244 ? -32.842 8.109 33.511 1.00 84.62 244 THR A N 1
ATOM 1952 C CA . THR A 1 244 ? -33.720 9.296 33.515 1.00 84.62 244 THR A CA 1
ATOM 1953 C C . THR A 1 244 ? -35.203 8.968 33.660 1.00 84.62 244 THR A C 1
ATOM 1955 O O . THR A 1 244 ? -35.948 9.796 34.164 1.00 84.62 244 THR A O 1
ATOM 1958 N N . THR A 1 245 ? -35.646 7.778 33.244 1.00 82.94 245 THR A N 1
ATOM 1959 C CA . THR A 1 245 ? -37.052 7.350 33.382 1.00 82.94 245 THR A CA 1
ATOM 1960 C C . THR A 1 245 ? -37.394 6.774 34.757 1.00 82.94 245 THR A C 1
ATOM 1962 O O . THR A 1 245 ? -38.569 6.610 35.070 1.00 82.94 245 THR A O 1
ATOM 1965 N N . SER A 1 246 ? -36.385 6.435 35.563 1.00 73.69 246 SER A N 1
ATOM 1966 C CA . SER A 1 246 ? -36.544 5.887 36.918 1.00 73.69 246 SER A CA 1
ATOM 1967 C C . SER A 1 246 ? -36.412 6.923 38.044 1.00 73.69 246 SER A C 1
ATOM 1969 O O . SER A 1 246 ? -36.497 6.539 39.210 1.00 73.69 246 SER A O 1
ATOM 1971 N N . ALA A 1 247 ? -36.156 8.192 37.709 1.00 61.59 247 ALA A N 1
ATOM 1972 C CA . ALA A 1 247 ? -36.017 9.317 38.638 1.00 61.59 247 ALA A CA 1
ATOM 1973 C C . ALA A 1 247 ? -37.255 10.221 38.579 1.00 61.59 247 ALA A C 1
ATOM 1975 O O . ALA A 1 247 ? -37.645 10.733 39.652 1.00 61.59 247 ALA A O 1
#

Secondary structure (DSSP, 8-state):
-HHHHHHHHHHHHHHHHHHHHHHHHHHHHHHHS-HHHHTSHHHHHHHHHHHHHHHHHHHHHHHHHHHHHHTTTS-HHHHHHHHHHHHHHHHHHHHHHS-SS-HHHHHHHHHHHHHHHHHHHHHHTPPPPPTGGGTTPPPPPHHHHHHHHHHHHHHHHHHHHHHHHHT---TTTTS-HHIIIIIS-HHHHHHHHHHHHHHIIIIIHHHHHHHTHHHHHHHHHHHHHHHHHHHHHHHHHHHHHHHHH--

Radius of gyration: 25.74 Å; chains: 1; bounding box: 61×56×76 Å

pLDDT: mean 92.53, std 5.71, range [61.59, 98.31]

Sequence (247 aa):
MSKYLGPIKILGTSAVIVFLFGRIFPTLSKELLSEDTRDSVLVRAIPFVTVFVSIILLYILLIFIVAIRFNGKIPYRTYRPIELTVIAGILIGIFCLFQPWELIGYEYGFLLLLASTIGFIMWSHIVPQSAANGKDLAPFELWHHAVAVIAALLVLSVFAYNFTQNEKPASPYGYTQRQWDRGLRPERKAEIIKEAEDTYNTYEVPFLIFISIGPALPIYFFLREILASAVSKERQANQSVAATTSA